Protein AF-A0A4Q4X046-F1 (afdb_monomer)

Structure (mmCIF, N/CA/C/O backbone):
data_AF-A0A4Q4X046-F1
#
_entry.id   AF-A0A4Q4X046-F1
#
loop_
_atom_site.group_PDB
_atom_site.id
_atom_site.type_symbol
_atom_site.label_atom_id
_atom_site.label_alt_id
_atom_site.label_comp_id
_atom_site.label_asym_id
_atom_site.label_entity_id
_atom_site.label_seq_id
_atom_site.pdbx_PDB_ins_code
_atom_site.Cartn_x
_atom_site.Cartn_y
_atom_site.Cartn_z
_atom_site.occupancy
_atom_site.B_iso_or_equiv
_atom_site.auth_seq_id
_atom_site.auth_comp_id
_atom_site.auth_asym_id
_atom_site.auth_atom_id
_atom_site.pdbx_PDB_model_num
ATOM 1 N N . MET A 1 1 ? 12.185 7.173 -23.640 1.00 89.12 1 MET A N 1
ATOM 2 C CA . MET A 1 1 ? 12.096 6.196 -24.750 1.00 89.12 1 MET A CA 1
ATOM 3 C C . MET A 1 1 ? 12.059 6.905 -26.092 1.00 89.12 1 MET A C 1
ATOM 5 O O . MET A 1 1 ? 13.028 6.774 -26.822 1.00 89.12 1 MET A O 1
ATOM 9 N N . GLU A 1 2 ? 11.027 7.710 -26.371 1.00 89.88 2 GLU A N 1
ATOM 10 C CA . GLU A 1 2 ? 10.871 8.437 -27.649 1.00 89.88 2 GLU A CA 1
ATOM 11 C C . GLU A 1 2 ? 12.074 9.320 -28.000 1.00 89.88 2 GLU A C 1
ATOM 13 O O . GLU A 1 2 ? 12.573 9.240 -29.113 1.00 89.88 2 GLU A O 1
ATOM 18 N N . LYS A 1 3 ? 12.624 10.058 -27.023 1.00 91.88 3 LYS A N 1
ATOM 19 C CA . LYS A 1 3 ? 13.856 10.859 -27.180 1.00 91.88 3 LYS A CA 1
ATOM 20 C C . LYS A 1 3 ? 15.060 10.072 -27.736 1.00 91.88 3 LYS A C 1
ATOM 22 O O . LYS A 1 3 ? 15.973 10.676 -28.281 1.00 91.88 3 LYS A O 1
ATOM 27 N N . TYR A 1 4 ? 15.074 8.751 -27.565 1.00 92.06 4 TYR A N 1
ATOM 28 C CA . TYR A 1 4 ? 16.177 7.867 -27.948 1.00 92.06 4 TYR A CA 1
ATOM 29 C C . TYR A 1 4 ? 15.769 6.843 -29.013 1.00 92.06 4 TYR A C 1
ATOM 31 O O . TYR A 1 4 ? 16.393 5.788 -29.099 1.00 92.06 4 TYR A O 1
ATOM 39 N N . ASP A 1 5 ? 14.692 7.106 -29.763 1.00 90.94 5 ASP A N 1
ATOM 40 C CA . ASP A 1 5 ? 14.183 6.230 -30.828 1.00 90.94 5 ASP A CA 1
ATOM 41 C C . ASP A 1 5 ? 13.906 4.789 -30.360 1.00 90.94 5 ASP A C 1
ATOM 43 O O . ASP A 1 5 ? 14.084 3.807 -31.085 1.00 90.94 5 ASP A O 1
ATOM 47 N N . ARG A 1 6 ? 13.463 4.643 -29.105 1.00 90.44 6 ARG A N 1
ATOM 48 C CA . ARG A 1 6 ? 13.069 3.354 -28.522 1.00 90.44 6 ARG A CA 1
ATOM 49 C C . ARG A 1 6 ? 11.550 3.259 -28.394 1.00 90.44 6 ARG A C 1
ATOM 51 O O . ARG A 1 6 ? 10.909 4.268 -28.085 1.00 90.44 6 ARG A O 1
ATOM 58 N N . PRO A 1 7 ? 10.970 2.054 -28.550 1.00 90.56 7 PRO A N 1
ATOM 59 C CA . PRO A 1 7 ? 9.531 1.863 -28.423 1.00 90.56 7 PRO A CA 1
ATOM 60 C C . PRO A 1 7 ? 9.034 2.245 -27.026 1.00 90.56 7 PRO A C 1
ATOM 62 O O . PRO A 1 7 ? 9.768 2.169 -26.033 1.00 90.56 7 PRO A O 1
ATOM 65 N N . SER A 1 8 ? 7.761 2.631 -26.942 1.00 92.44 8 SER A N 1
ATOM 66 C CA . SER A 1 8 ? 7.086 2.851 -25.666 1.00 92.44 8 SER A CA 1
ATOM 67 C C . SER A 1 8 ? 7.160 1.594 -24.797 1.00 92.44 8 SER A C 1
ATOM 69 O O . SER A 1 8 ? 7.117 0.471 -25.296 1.00 92.44 8 SER A O 1
ATOM 71 N N . LEU A 1 9 ? 7.253 1.789 -23.483 1.00 92.38 9 LEU A N 1
ATOM 72 C CA . LEU A 1 9 ? 7.368 0.699 -22.518 1.00 92.38 9 LEU A CA 1
ATOM 73 C C . LEU A 1 9 ? 6.102 -0.193 -22.559 1.00 92.38 9 LEU A C 1
ATOM 75 O O . LEU A 1 9 ? 5.019 0.297 -22.203 1.00 92.38 9 LEU A O 1
ATOM 79 N N . PRO A 1 10 ? 6.199 -1.467 -22.993 1.00 95.00 10 PRO A N 1
ATOM 80 C CA . PRO A 1 10 ? 5.046 -2.356 -23.100 1.00 95.00 10 PRO A CA 1
ATOM 81 C C . PRO A 1 10 ? 4.588 -2.836 -21.717 1.00 95.00 10 PRO A C 1
ATOM 83 O O . PRO A 1 10 ? 5.349 -2.794 -20.745 1.00 95.00 10 PRO A O 1
ATOM 86 N N . TRP A 1 11 ? 3.343 -3.309 -21.623 1.00 94.94 11 TRP A N 1
ATOM 87 C CA . TRP A 1 11 ? 2.768 -3.783 -20.357 1.00 94.94 11 TRP A CA 1
ATOM 88 C C . TRP A 1 11 ? 3.494 -4.995 -19.776 1.00 94.94 11 TRP A C 1
ATOM 90 O O . TRP A 1 11 ? 3.762 -4.993 -18.579 1.00 94.94 11 TRP A O 1
ATOM 100 N N . SER A 1 12 ? 3.973 -5.907 -20.620 1.00 93.56 12 SER A N 1
ATOM 101 C CA . SER A 1 12 ? 4.833 -7.032 -20.226 1.00 93.56 12 SER A CA 1
ATOM 102 C C . SER A 1 12 ? 6.120 -6.634 -19.491 1.00 93.56 12 SER A C 1
ATOM 104 O O . SER A 1 12 ? 6.694 -7.442 -18.759 1.00 93.56 12 SER A O 1
ATOM 106 N N . ILE A 1 13 ? 6.584 -5.391 -19.666 1.00 94.44 13 ILE A N 1
ATOM 107 C CA . ILE A 1 13 ? 7.706 -4.834 -18.905 1.00 94.44 13 ILE A CA 1
ATOM 108 C C . ILE A 1 13 ? 7.199 -3.990 -17.739 1.00 94.44 13 ILE A C 1
ATOM 110 O O . ILE A 1 13 ? 7.680 -4.190 -16.631 1.00 94.44 13 ILE A O 1
ATOM 114 N N . LYS A 1 14 ? 6.200 -3.113 -17.931 1.00 94.81 14 LYS A N 1
ATOM 115 C CA . LYS A 1 14 ? 5.604 -2.315 -16.835 1.00 94.81 14 LYS A CA 1
ATOM 116 C C . LYS A 1 14 ? 5.179 -3.186 -15.654 1.00 94.81 14 LYS A C 1
ATOM 118 O O . LYS A 1 14 ? 5.515 -2.856 -14.521 1.00 94.81 14 LYS A O 1
ATOM 123 N N . ALA A 1 15 ? 4.523 -4.309 -15.939 1.00 93.75 15 ALA A N 1
ATOM 124 C CA . ALA A 1 15 ? 4.086 -5.295 -14.958 1.00 93.75 15 ALA A CA 1
ATOM 125 C C . ALA A 1 15 ? 5.236 -5.789 -14.071 1.00 93.75 15 ALA A C 1
ATOM 127 O O . ALA A 1 15 ? 5.078 -5.920 -12.863 1.00 93.75 15 ALA A O 1
ATOM 128 N N . LYS A 1 16 ? 6.424 -5.978 -14.656 1.00 91.25 16 LYS A N 1
ATOM 129 C CA . LYS A 1 16 ? 7.624 -6.413 -13.934 1.00 91.25 16 LYS A CA 1
ATOM 130 C C . LYS A 1 16 ? 8.275 -5.301 -13.119 1.00 91.25 16 LYS A C 1
ATOM 132 O O . LYS A 1 16 ? 9.071 -5.614 -12.246 1.00 91.25 16 LYS A O 1
ATOM 137 N N . LEU A 1 17 ? 7.999 -4.030 -13.407 1.00 93.00 17 LEU A N 1
ATOM 138 C CA . LEU A 1 17 ? 8.585 -2.894 -12.685 1.00 93.00 17 LEU A CA 1
ATOM 139 C C . LEU A 1 17 ? 7.735 -2.466 -11.482 1.00 93.00 17 LEU A C 1
ATOM 141 O O . LEU A 1 17 ? 8.277 -1.992 -10.485 1.00 93.00 17 LEU A O 1
ATOM 145 N N . GLN A 1 18 ? 6.409 -2.594 -11.582 1.00 91.75 18 GLN A N 1
ATOM 146 C CA . GLN A 1 18 ? 5.473 -2.148 -10.549 1.00 91.75 18 GLN A CA 1
ATOM 147 C C . GLN A 1 18 ? 5.659 -2.920 -9.236 1.00 91.75 18 GLN A C 1
ATOM 149 O O . GLN A 1 18 ? 5.867 -4.130 -9.231 1.00 91.75 18 GLN A O 1
ATOM 154 N N . GLY A 1 19 ? 5.578 -2.207 -8.110 1.00 85.19 19 GLY A N 1
ATOM 155 C CA . GLY A 1 19 ? 5.660 -2.794 -6.769 1.00 85.19 19 GLY A CA 1
ATOM 156 C C . GLY A 1 19 ? 7.064 -3.125 -6.265 1.00 85.19 19 GLY A C 1
ATOM 157 O O . GLY A 1 19 ? 7.207 -3.428 -5.085 1.00 85.19 19 GLY A O 1
ATOM 158 N N . ARG A 1 20 ? 8.101 -3.054 -7.108 1.00 89.62 20 ARG A N 1
ATOM 159 C CA . ARG A 1 20 ? 9.478 -3.392 -6.716 1.00 89.62 20 ARG A CA 1
ATOM 160 C C . ARG A 1 20 ? 10.240 -2.216 -6.100 1.00 89.62 20 ARG A C 1
ATOM 162 O O . ARG A 1 20 ? 9.935 -1.055 -6.391 1.00 89.62 20 ARG A O 1
ATOM 169 N N . PRO A 1 21 ? 11.288 -2.492 -5.305 1.00 87.06 21 PRO A N 1
ATOM 170 C CA . PRO A 1 21 ? 12.273 -1.488 -4.919 1.00 87.06 21 PRO A CA 1
ATOM 171 C C . PRO A 1 21 ? 12.917 -0.809 -6.136 1.00 87.06 21 PRO A C 1
ATOM 173 O O . PRO A 1 21 ? 13.197 -1.451 -7.151 1.00 87.06 21 PRO A O 1
ATOM 176 N N . GLY A 1 22 ? 13.210 0.490 -6.010 1.00 86.00 22 GLY A N 1
ATOM 177 C CA . GLY A 1 22 ? 13.763 1.316 -7.092 1.00 86.00 22 GLY A CA 1
ATOM 178 C C . GLY A 1 22 ? 14.999 0.726 -7.791 1.00 86.00 22 GLY A C 1
ATOM 179 O O . GLY A 1 22 ? 14.987 0.639 -9.018 1.00 86.00 22 GLY A O 1
ATOM 180 N N . PRO A 1 23 ? 16.035 0.262 -7.062 1.00 86.31 23 PRO A N 1
ATOM 181 C CA . PRO A 1 23 ? 17.223 -0.330 -7.682 1.00 86.31 23 PRO A CA 1
ATOM 182 C C . PRO A 1 23 ? 16.923 -1.567 -8.541 1.00 86.31 23 PRO A C 1
ATOM 184 O O . PRO A 1 23 ? 17.483 -1.728 -9.624 1.00 86.31 23 PRO A O 1
ATOM 187 N N . GLU A 1 24 ? 16.009 -2.428 -8.090 1.00 87.62 24 GLU A N 1
ATOM 188 C CA . GLU A 1 24 ? 15.629 -3.636 -8.826 1.00 87.62 24 GLU A CA 1
ATOM 189 C C . GLU A 1 24 ? 14.821 -3.293 -10.084 1.00 87.62 24 GLU A C 1
ATOM 191 O O . GLU A 1 24 ? 15.121 -3.795 -11.171 1.00 87.62 24 GLU A O 1
ATOM 196 N N . ALA A 1 25 ? 13.844 -2.388 -9.961 1.00 89.69 25 ALA A N 1
ATOM 197 C CA . ALA A 1 25 ? 13.064 -1.897 -11.093 1.00 89.69 25 ALA A CA 1
ATOM 198 C C . ALA A 1 25 ? 13.958 -1.206 -12.137 1.00 89.69 25 ALA A C 1
ATOM 200 O O . ALA A 1 25 ? 13.839 -1.479 -13.332 1.00 89.69 25 ALA A O 1
ATOM 201 N N . ASN A 1 26 ? 14.901 -0.368 -11.702 1.00 90.12 26 ASN A N 1
ATOM 202 C CA . ASN A 1 26 ? 15.841 0.300 -12.600 1.00 90.12 26 ASN A CA 1
ATOM 203 C C . ASN A 1 26 ? 16.707 -0.714 -13.351 1.00 90.12 26 ASN A C 1
ATOM 205 O O . ASN A 1 26 ? 16.832 -0.607 -14.569 1.00 90.12 26 ASN A O 1
ATOM 209 N N . ARG A 1 27 ? 17.231 -1.746 -12.675 1.00 90.19 27 ARG A N 1
ATOM 210 C CA . ARG A 1 27 ? 18.011 -2.806 -13.334 1.00 90.19 27 ARG A CA 1
ATOM 211 C C . ARG A 1 27 ? 17.214 -3.492 -14.446 1.00 90.19 27 ARG A C 1
ATOM 213 O O . ARG A 1 27 ? 17.693 -3.582 -15.574 1.00 90.19 27 ARG A O 1
ATOM 220 N N . LEU A 1 28 ? 15.981 -3.916 -14.154 1.00 91.06 28 LEU A N 1
ATOM 221 C CA . LEU A 1 28 ? 15.088 -4.544 -15.137 1.00 91.06 28 LEU A CA 1
ATOM 222 C C . LEU A 1 28 ? 14.772 -3.608 -16.309 1.00 91.06 28 LEU A C 1
ATOM 224 O O . LEU A 1 28 ? 14.761 -4.033 -17.467 1.00 91.06 28 LEU A O 1
ATOM 228 N N . PHE A 1 29 ? 14.535 -2.328 -16.014 1.00 93.94 29 PHE A N 1
ATOM 229 C CA . PHE A 1 29 ? 14.310 -1.319 -17.036 1.00 93.94 29 PHE A CA 1
ATOM 230 C C . PHE A 1 29 ? 15.538 -1.154 -17.931 1.00 93.94 29 PHE A C 1
ATOM 232 O O . PHE A 1 29 ? 15.390 -1.236 -19.144 1.00 93.94 29 PHE A O 1
ATOM 239 N N . HIS A 1 30 ? 16.739 -0.972 -17.379 1.00 92.25 30 HIS A N 1
ATOM 240 C CA . HIS A 1 30 ? 17.968 -0.813 -18.161 1.00 92.25 30 HIS A CA 1
ATOM 241 C C . HIS A 1 30 ? 18.275 -2.048 -19.008 1.00 92.25 30 HIS A C 1
ATOM 243 O O . HIS A 1 30 ? 18.656 -1.915 -20.177 1.00 92.25 30 HIS A O 1
ATOM 249 N N . ASP A 1 31 ? 18.047 -3.241 -18.454 1.00 92.69 31 ASP A N 1
ATOM 250 C CA . ASP A 1 31 ? 18.234 -4.505 -19.158 1.00 92.69 31 ASP A CA 1
ATOM 251 C C . ASP A 1 31 ? 17.358 -4.617 -20.406 1.00 92.69 31 ASP A C 1
ATOM 253 O O . ASP A 1 31 ? 17.831 -5.082 -21.442 1.00 92.69 31 ASP A O 1
ATOM 257 N N . TRP A 1 32 ? 16.118 -4.136 -20.348 1.00 94.44 32 TRP A N 1
ATOM 258 C CA . TRP A 1 32 ? 15.224 -4.108 -21.504 1.00 94.44 32 TRP A CA 1
ATOM 259 C C . TRP A 1 32 ? 15.465 -2.895 -22.418 1.00 94.44 32 TRP A C 1
ATOM 261 O O . TRP A 1 32 ? 15.538 -3.010 -23.645 1.00 94.44 32 TRP A O 1
ATOM 271 N N . ALA A 1 33 ? 15.582 -1.710 -21.823 1.00 93.69 33 ALA A N 1
ATOM 272 C CA . ALA A 1 33 ? 15.563 -0.440 -22.527 1.00 93.69 33 ALA A CA 1
ATOM 273 C C . ALA A 1 33 ? 16.825 -0.227 -23.356 1.00 93.69 33 ALA A C 1
ATOM 275 O O . ALA A 1 33 ? 16.700 0.370 -24.423 1.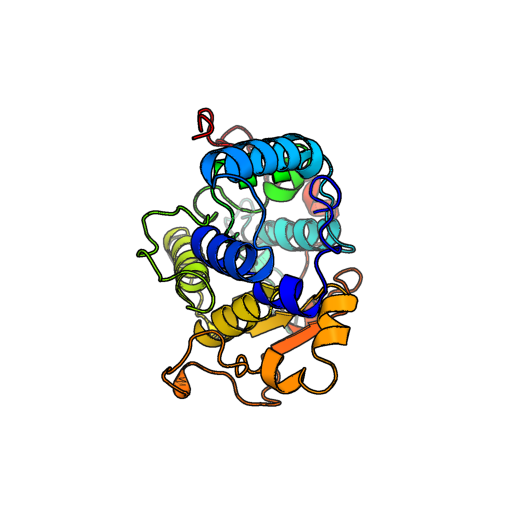00 93.69 33 ALA A O 1
ATOM 276 N N . LYS A 1 34 ? 17.992 -0.733 -22.914 1.00 92.88 34 LYS A N 1
ATOM 277 C CA . LYS A 1 34 ? 19.295 -0.614 -23.602 1.00 92.88 34 LYS A CA 1
ATOM 278 C C . LYS A 1 34 ? 19.495 0.777 -24.226 1.00 92.88 34 LYS A C 1
ATOM 280 O O . LYS A 1 34 ? 19.746 0.903 -25.424 1.00 92.88 34 LYS A O 1
ATOM 285 N N . LEU A 1 35 ? 19.275 1.820 -23.421 1.00 93.25 35 LEU A N 1
ATOM 286 C CA . LEU A 1 35 ? 19.370 3.204 -23.883 1.00 93.25 35 LEU A CA 1
ATOM 287 C C . LEU A 1 35 ? 20.825 3.544 -24.245 1.00 93.25 35 LEU A C 1
ATOM 289 O O . LEU A 1 35 ? 21.730 3.115 -23.531 1.00 93.25 35 LEU A O 1
ATOM 293 N N . PRO A 1 36 ? 21.067 4.330 -25.309 1.00 93.88 36 PRO A N 1
ATOM 294 C CA . PRO A 1 36 ? 22.410 4.705 -25.746 1.00 93.88 36 PRO A CA 1
ATOM 295 C C . PRO A 1 36 ? 22.958 5.896 -24.941 1.00 93.88 36 PRO A C 1
ATOM 297 O O . PRO A 1 36 ? 23.515 6.831 -25.510 1.00 93.88 36 PRO A O 1
ATOM 300 N N . ILE A 1 37 ? 22.755 5.891 -23.623 1.00 93.88 37 ILE A N 1
ATOM 301 C CA . ILE A 1 37 ? 23.228 6.935 -22.712 1.00 93.88 37 ILE A CA 1
ATOM 302 C C . ILE A 1 37 ? 23.843 6.315 -21.456 1.00 93.88 37 ILE A C 1
ATOM 304 O O . ILE A 1 37 ? 23.429 5.223 -21.054 1.00 93.88 37 ILE A O 1
ATOM 308 N N . PRO A 1 38 ? 24.798 7.011 -20.823 1.00 93.31 38 PRO A N 1
ATOM 309 C CA . PRO A 1 38 ? 25.277 6.672 -19.490 1.00 93.31 38 PRO A CA 1
ATOM 310 C C . PRO A 1 38 ? 24.158 6.626 -18.434 1.00 93.31 38 PRO A C 1
ATOM 312 O O . PRO A 1 38 ? 23.128 7.296 -18.557 1.00 93.31 38 PRO A O 1
ATOM 315 N N . GLU A 1 39 ? 24.364 5.833 -17.382 1.00 88.81 39 GLU A N 1
ATOM 316 C CA . GLU A 1 39 ? 23.393 5.648 -16.293 1.00 88.81 39 GLU A CA 1
ATOM 317 C C . GLU A 1 39 ? 23.148 6.936 -15.495 1.00 88.81 39 GLU A C 1
ATOM 319 O O . GLU A 1 39 ? 22.005 7.254 -15.179 1.00 88.81 39 GLU A O 1
ATOM 324 N N . ASP A 1 40 ? 24.191 7.720 -15.231 1.00 92.81 40 ASP A N 1
ATOM 325 C CA . ASP A 1 40 ? 24.099 9.018 -14.556 1.00 92.81 40 ASP A CA 1
ATOM 326 C C . ASP A 1 40 ? 23.261 10.022 -15.361 1.00 92.81 40 ASP A C 1
ATOM 328 O O . ASP A 1 40 ? 22.386 10.688 -14.800 1.00 92.81 40 ASP A O 1
ATOM 332 N N . GLN A 1 41 ? 23.446 10.069 -16.687 1.00 94.88 41 GLN A N 1
ATOM 333 C CA . GLN A 1 41 ? 22.600 10.873 -17.568 1.00 94.88 41 GLN A CA 1
ATOM 334 C C . GLN A 1 41 ? 21.141 10.399 -17.517 1.00 94.88 41 GLN A C 1
ATOM 336 O O . GLN A 1 41 ? 20.233 11.223 -17.396 1.00 94.88 41 GLN A O 1
ATOM 341 N N . TYR A 1 42 ? 20.897 9.086 -17.591 1.00 92.44 42 TYR A N 1
ATOM 342 C CA . TYR A 1 42 ? 19.542 8.544 -17.481 1.00 92.44 42 TYR A CA 1
ATOM 343 C C . TYR A 1 42 ? 18.883 8.935 -16.157 1.00 92.44 42 TYR A C 1
ATOM 345 O O . TYR A 1 42 ? 17.747 9.407 -16.166 1.00 92.44 42 TYR A O 1
ATOM 353 N N . MET A 1 43 ? 19.584 8.769 -15.034 1.00 91.00 43 MET A N 1
ATOM 354 C CA . MET A 1 43 ? 19.050 9.072 -13.709 1.00 91.00 43 MET A CA 1
ATOM 355 C C . MET A 1 43 ? 18.722 10.559 -13.559 1.00 91.00 43 MET A C 1
ATOM 357 O O . MET A 1 43 ? 17.660 10.891 -13.035 1.00 91.00 43 MET A O 1
ATOM 361 N N . ALA A 1 44 ? 19.564 11.455 -14.083 1.00 94.06 44 ALA A N 1
ATOM 362 C CA . ALA A 1 44 ? 19.284 12.890 -14.088 1.00 94.06 44 ALA A CA 1
ATOM 363 C C . ALA A 1 44 ? 18.011 13.231 -14.885 1.00 94.06 44 ALA A C 1
ATOM 365 O O . ALA A 1 44 ? 17.143 13.963 -14.402 1.00 94.06 44 ALA A O 1
ATOM 366 N N . GLU A 1 45 ? 17.861 12.665 -16.087 1.00 94.56 45 GLU A N 1
ATOM 367 C CA . GLU A 1 45 ? 16.670 12.876 -16.917 1.00 94.56 45 GLU A CA 1
ATOM 368 C C . GLU A 1 45 ? 15.412 12.258 -16.295 1.00 94.56 45 GLU A C 1
ATOM 370 O O . GLU A 1 45 ? 14.345 12.875 -16.291 1.00 94.56 45 GLU A O 1
ATOM 375 N N . TYR A 1 46 ? 15.533 11.060 -15.725 1.00 91.69 46 TYR A N 1
ATOM 376 C CA . TYR A 1 46 ? 14.444 10.362 -15.055 1.00 91.69 46 TYR A CA 1
ATOM 377 C C . TYR A 1 46 ? 13.954 11.131 -13.826 1.00 91.69 46 TYR A C 1
ATOM 379 O O . TYR A 1 46 ? 12.753 11.369 -13.696 1.00 91.69 46 TYR A O 1
ATOM 387 N N . ASN A 1 47 ? 14.870 11.602 -12.978 1.00 92.12 47 ASN A N 1
ATOM 388 C CA . ASN A 1 47 ? 14.541 12.420 -11.813 1.00 92.12 47 ASN A CA 1
ATOM 389 C C . ASN A 1 47 ? 13.874 13.739 -12.228 1.00 92.12 47 ASN A C 1
ATOM 391 O O . ASN A 1 47 ? 12.880 14.139 -11.623 1.00 92.12 47 ASN A O 1
ATOM 395 N N . SER A 1 48 ? 14.352 14.390 -13.295 1.00 94.94 48 SER A N 1
ATOM 396 C CA . SER A 1 48 ? 13.725 15.608 -13.827 1.00 94.94 48 SER A CA 1
ATOM 397 C C . SER A 1 48 ? 12.274 15.367 -14.264 1.00 94.94 48 SER A C 1
ATOM 399 O O . SER A 1 48 ? 11.377 16.127 -13.887 1.00 94.94 48 SER A O 1
ATOM 401 N N . LEU A 1 49 ? 12.012 14.264 -14.972 1.00 94.31 49 LEU A N 1
ATOM 402 C CA . LEU A 1 49 ? 10.655 13.872 -15.359 1.00 94.31 49 LEU A CA 1
ATOM 403 C C . LEU A 1 49 ? 9.779 13.548 -14.140 1.00 94.31 49 LEU A C 1
ATOM 405 O O . LEU A 1 49 ? 8.612 13.936 -14.105 1.00 94.31 49 LEU A O 1
ATOM 409 N N . GLN A 1 50 ? 10.318 12.874 -13.121 1.00 93.94 50 GLN A N 1
ATOM 410 C CA . GLN A 1 50 ? 9.585 12.611 -11.880 1.00 93.94 50 GLN A CA 1
ATOM 411 C C . GLN A 1 50 ? 9.171 13.913 -11.184 1.00 93.94 50 GLN A C 1
ATOM 413 O O . GLN A 1 50 ? 8.000 14.064 -10.842 1.00 93.94 50 GLN A O 1
ATOM 418 N N . GLN A 1 51 ? 10.082 14.881 -11.055 1.00 94.00 51 GLN A N 1
ATOM 419 C CA . GLN A 1 51 ? 9.786 16.193 -10.464 1.00 94.00 51 GLN A CA 1
ATOM 420 C C . GLN A 1 51 ? 8.714 16.962 -11.245 1.00 94.00 51 GLN A C 1
ATOM 422 O O . GLN A 1 51 ? 7.880 17.643 -10.652 1.00 94.00 51 GLN A O 1
ATOM 427 N N . GLN A 1 52 ? 8.693 16.825 -12.572 1.00 95.56 52 GLN A N 1
ATOM 428 C CA . GLN A 1 52 ? 7.680 17.451 -13.418 1.00 95.56 52 GLN A CA 1
ATOM 429 C C . GLN A 1 52 ? 6.304 16.777 -13.294 1.00 95.56 52 GLN A C 1
ATOM 431 O O . GLN A 1 52 ? 5.274 17.455 -13.292 1.00 95.56 52 GLN A O 1
ATOM 436 N N . HIS A 1 53 ? 6.261 15.444 -13.229 1.00 95.25 53 HIS A N 1
ATOM 437 C CA . HIS A 1 53 ? 5.014 14.691 -13.374 1.00 95.25 53 HIS A CA 1
ATOM 438 C C . HIS A 1 53 ? 4.380 14.248 -12.052 1.00 95.25 53 HIS A C 1
ATOM 440 O O . HIS A 1 53 ? 3.153 14.264 -11.953 1.00 95.25 53 HIS A O 1
ATOM 446 N N . PHE A 1 54 ? 5.164 13.887 -11.032 1.00 95.06 54 PHE A N 1
ATOM 447 C CA . PHE A 1 54 ? 4.638 13.397 -9.751 1.00 95.06 54 PHE A CA 1
ATOM 448 C C . PHE A 1 54 ? 3.743 14.384 -8.992 1.00 95.06 54 PHE A C 1
ATOM 450 O O . PHE A 1 54 ? 2.764 13.907 -8.418 1.00 95.06 54 PHE A O 1
ATOM 457 N N . PRO A 1 55 ? 3.950 15.717 -9.034 1.00 94.38 55 PRO A N 1
ATOM 458 C CA . PRO A 1 55 ? 3.016 16.652 -8.402 1.00 94.38 55 PRO A CA 1
ATOM 459 C C . PRO A 1 55 ? 1.585 16.572 -8.958 1.00 94.38 55 PRO A C 1
ATOM 461 O O . PRO A 1 55 ? 0.639 16.984 -8.293 1.00 94.38 55 PRO A O 1
ATOM 464 N N . ASN A 1 56 ? 1.409 16.033 -10.170 1.00 94.75 56 ASN A N 1
ATOM 465 C CA . ASN A 1 56 ? 0.105 15.873 -10.817 1.00 94.75 56 ASN A CA 1
ATOM 466 C C . ASN A 1 56 ? -0.550 14.511 -10.532 1.00 94.75 56 ASN A C 1
ATOM 468 O O . ASN A 1 56 ? -1.586 14.204 -11.128 1.00 94.75 56 ASN A O 1
ATOM 472 N N . ALA A 1 57 ? 0.049 13.678 -9.671 1.00 94.69 57 ALA A N 1
ATOM 473 C CA . ALA A 1 57 ? -0.560 12.431 -9.225 1.00 94.69 57 ALA A CA 1
ATOM 474 C C . ALA A 1 57 ? -1.935 12.708 -8.603 1.00 94.69 57 ALA A C 1
ATOM 476 O O . ALA A 1 57 ? -2.142 13.747 -7.977 1.00 94.69 57 ALA A O 1
ATOM 477 N N . LYS A 1 58 ? -2.878 11.784 -8.787 1.00 95.12 58 LYS A N 1
ATOM 478 C CA . LYS A 1 58 ? -4.238 11.884 -8.250 1.00 95.12 58 LYS A CA 1
ATOM 479 C C . LYS A 1 58 ? -4.581 10.622 -7.464 1.00 95.12 58 LYS A C 1
ATOM 481 O O . LYS A 1 58 ? -4.094 9.551 -7.840 1.00 95.12 58 LYS A O 1
ATOM 486 N N . PRO A 1 59 ? -5.430 10.725 -6.430 1.00 95.69 59 PRO A N 1
ATOM 487 C CA . PRO A 1 59 ? -6.037 9.563 -5.805 1.00 95.69 59 PRO A CA 1
ATOM 488 C C . PRO A 1 59 ? -6.777 8.724 -6.849 1.00 95.69 59 PRO A C 1
ATOM 490 O O . PRO A 1 59 ? -7.353 9.255 -7.804 1.00 95.69 59 PRO A O 1
ATOM 493 N N . LEU A 1 60 ? -6.753 7.405 -6.673 1.00 96.25 60 LEU A N 1
ATOM 494 C CA . LEU A 1 60 ? -7.579 6.507 -7.475 1.00 96.25 60 LEU A CA 1
ATOM 495 C C . LEU A 1 60 ? -9.058 6.643 -7.068 1.00 96.25 60 LEU A C 1
ATOM 497 O O . LEU A 1 60 ? -9.343 7.068 -5.942 1.00 96.25 60 LEU A O 1
ATOM 501 N N . PRO A 1 61 ? -10.008 6.272 -7.948 1.00 98.12 61 PRO A N 1
ATOM 502 C CA . PRO A 1 61 ? -11.429 6.333 -7.627 1.00 98.12 61 PRO A CA 1
ATOM 503 C C . PRO A 1 61 ? -11.755 5.609 -6.314 1.00 98.12 61 PRO A C 1
ATOM 505 O O . PRO A 1 61 ? -11.387 4.450 -6.116 1.00 98.12 61 PRO A O 1
ATOM 508 N N . GLY A 1 62 ? -12.421 6.325 -5.405 1.00 97.94 62 GLY A N 1
ATOM 509 C CA . GLY A 1 62 ? -12.818 5.831 -4.087 1.00 97.94 62 GLY A CA 1
ATOM 510 C C . GLY A 1 62 ? -11.789 6.001 -2.965 1.00 97.94 62 GLY A C 1
ATOM 511 O O . GLY A 1 62 ? -12.180 5.897 -1.810 1.00 97.94 62 GLY A O 1
ATOM 512 N N . VAL A 1 63 ? -10.519 6.325 -3.248 1.00 97.69 63 VAL A N 1
ATOM 513 C CA . VAL A 1 63 ? -9.475 6.437 -2.203 1.00 97.69 63 VAL A CA 1
ATOM 514 C C . VAL A 1 63 ? -9.767 7.551 -1.199 1.00 97.69 63 VAL A C 1
ATOM 516 O O . VAL A 1 63 ? -9.618 7.332 -0.003 1.00 97.69 63 VAL A O 1
ATOM 519 N N . GLU A 1 64 ? -10.209 8.726 -1.658 1.00 96.94 64 GLU A N 1
ATOM 520 C CA . GLU A 1 64 ? -10.534 9.850 -0.763 1.00 96.94 64 GLU A CA 1
ATOM 521 C C . GLU A 1 64 ? -11.637 9.479 0.228 1.00 96.94 64 GLU A C 1
ATOM 523 O O . GLU A 1 64 ? -11.484 9.667 1.433 1.00 96.94 64 GLU A O 1
ATOM 528 N N . ARG A 1 65 ? -12.712 8.862 -0.277 1.00 96.81 65 ARG A N 1
ATOM 529 C CA . ARG A 1 65 ? -13.797 8.357 0.563 1.00 96.81 65 ARG A CA 1
ATOM 530 C C . ARG A 1 65 ? -13.310 7.250 1.491 1.00 96.81 65 ARG A C 1
ATOM 532 O O . ARG A 1 65 ? -13.615 7.292 2.672 1.00 96.81 65 ARG A O 1
ATOM 539 N N . LEU A 1 66 ? -12.538 6.288 0.981 1.00 97.94 66 LEU A N 1
ATOM 540 C CA . LEU A 1 66 ? -12.017 5.188 1.786 1.00 97.94 66 LEU A CA 1
ATOM 541 C C . LEU A 1 66 ? -11.209 5.702 2.976 1.00 97.94 66 LEU A C 1
ATOM 543 O O . LEU A 1 66 ? -11.486 5.317 4.106 1.00 97.94 66 LEU A O 1
ATOM 547 N N . LEU A 1 67 ? -10.244 6.586 2.731 1.00 96.62 67 LEU A N 1
ATOM 548 C CA . LEU A 1 67 ? -9.387 7.127 3.781 1.00 96.62 67 LEU A CA 1
ATOM 549 C C . LEU A 1 67 ? -10.155 8.028 4.755 1.00 96.62 67 LEU A C 1
ATOM 551 O O . LEU A 1 67 ? -9.918 7.926 5.955 1.00 96.62 67 LEU A O 1
ATOM 555 N N . GLY A 1 68 ? -11.110 8.834 4.280 1.00 94.75 68 GLY A N 1
ATOM 556 C CA . GLY A 1 68 ? -11.996 9.606 5.157 1.00 94.75 68 GLY A CA 1
ATOM 557 C C . GLY A 1 68 ? -12.861 8.708 6.050 1.00 94.75 68 GLY A C 1
ATOM 558 O O . GLY A 1 68 ? -12.900 8.877 7.267 1.00 94.75 68 GLY A O 1
ATOM 559 N N . ASP A 1 69 ? -13.498 7.690 5.471 1.00 96.56 69 ASP A N 1
ATOM 560 C CA . ASP A 1 69 ? -14.335 6.719 6.182 1.00 96.56 69 ASP A CA 1
ATOM 561 C C . ASP A 1 69 ? -13.527 5.961 7.248 1.00 96.56 69 ASP A C 1
ATOM 563 O O . ASP A 1 69 ? -13.949 5.880 8.404 1.00 96.56 69 ASP A O 1
ATOM 567 N N . LEU A 1 70 ? -12.336 5.463 6.898 1.00 96.00 70 LEU A N 1
ATOM 568 C CA . LEU A 1 70 ? -11.464 4.772 7.848 1.00 96.00 70 LEU A CA 1
ATOM 569 C C . LEU A 1 70 ? -10.899 5.725 8.912 1.00 96.00 70 LEU A C 1
ATOM 571 O O . LEU A 1 70 ? -10.865 5.366 10.087 1.00 96.00 70 LEU A O 1
ATOM 575 N N . GLY A 1 71 ? -10.521 6.950 8.544 1.00 93.50 71 GLY A N 1
ATOM 576 C CA . GLY A 1 71 ? -10.038 7.964 9.483 1.00 93.50 71 GLY A CA 1
ATOM 577 C C . GLY A 1 71 ? -11.074 8.325 10.544 1.00 93.50 71 GLY A C 1
ATOM 578 O O . GLY A 1 71 ? -10.740 8.467 11.723 1.00 93.50 71 GLY A O 1
ATOM 579 N N . ARG A 1 72 ? -12.359 8.369 10.167 1.00 94.06 72 ARG A N 1
ATOM 580 C CA . ARG A 1 72 ? -13.458 8.611 11.110 1.00 94.06 72 ARG A CA 1
ATOM 581 C C . ARG A 1 72 ? -13.561 7.547 12.197 1.00 94.06 72 ARG A C 1
ATOM 583 O O . ARG A 1 72 ? -14.005 7.881 13.290 1.00 94.06 72 ARG A O 1
ATOM 590 N N . THR A 1 73 ? -13.102 6.314 11.970 1.00 94.81 73 THR A N 1
ATOM 591 C CA . THR A 1 73 ? -13.176 5.229 12.971 1.00 94.81 73 THR A CA 1
ATOM 592 C C . THR A 1 73 ? -12.426 5.536 14.273 1.00 94.81 73 THR A C 1
ATOM 594 O O . THR A 1 73 ? -12.752 4.941 15.298 1.00 94.81 73 THR A O 1
ATOM 597 N N . ARG A 1 74 ? -11.513 6.525 14.297 1.00 91.38 74 ARG A N 1
ATOM 598 C CA . ARG A 1 74 ? -10.918 7.049 15.546 1.00 91.38 74 ARG A CA 1
ATOM 599 C C . ARG A 1 74 ? -11.968 7.548 16.547 1.00 91.38 74 ARG A C 1
ATOM 601 O O . ARG A 1 74 ? -11.712 7.558 17.745 1.00 91.38 74 ARG A O 1
ATOM 608 N N . TRP A 1 75 ? -13.157 7.924 16.066 1.00 91.44 75 TRP A N 1
ATOM 609 C CA . TRP A 1 75 ? -14.296 8.312 16.899 1.00 91.44 75 TRP A CA 1
ATOM 610 C C . TRP A 1 75 ? -14.638 7.253 17.952 1.00 91.44 75 TRP A C 1
ATOM 612 O O . TRP A 1 75 ? -15.064 7.601 19.053 1.00 91.44 75 TRP A O 1
ATOM 622 N N . TRP A 1 76 ? -14.432 5.970 17.636 1.00 91.31 76 TRP A N 1
ATOM 623 C CA . TRP A 1 76 ? -14.736 4.862 18.538 1.00 91.31 76 TRP A CA 1
ATOM 624 C C . TRP A 1 76 ? -13.850 4.832 19.790 1.00 91.31 76 TRP A C 1
ATOM 626 O O . TRP A 1 76 ? -14.300 4.322 20.817 1.00 91.31 76 TRP A O 1
ATOM 636 N N . ASP A 1 77 ? -12.658 5.433 19.738 1.00 88.44 77 ASP A N 1
ATOM 637 C CA . ASP A 1 77 ? -11.735 5.533 20.877 1.00 88.44 77 ASP A CA 1
ATOM 638 C C . ASP A 1 77 ? -12.036 6.717 21.798 1.00 88.44 77 ASP A C 1
ATOM 640 O O . ASP A 1 77 ? -11.572 6.744 22.943 1.00 88.44 77 ASP A O 1
ATOM 644 N N . LEU A 1 78 ? -12.790 7.711 21.317 1.00 86.88 78 LEU A N 1
ATOM 645 C CA . LEU A 1 78 ? -13.062 8.914 22.092 1.00 86.88 78 LEU A CA 1
ATOM 646 C C . LEU A 1 78 ? -13.931 8.586 23.300 1.00 86.88 78 LEU A C 1
ATOM 648 O O . LEU A 1 78 ? -14.916 7.849 23.214 1.00 86.88 78 LEU A O 1
ATOM 652 N N . LYS A 1 79 ? -13.532 9.153 24.438 1.00 85.88 79 LYS A N 1
ATOM 653 C CA . LYS A 1 79 ? -14.178 8.949 25.730 1.00 85.88 79 LYS A CA 1
ATOM 654 C C . LYS A 1 79 ? -15.111 10.109 26.032 1.00 85.88 79 LYS A C 1
ATOM 656 O O . LYS A 1 79 ? -14.745 11.270 25.854 1.00 85.88 79 LYS A O 1
ATOM 661 N N . ASN A 1 80 ? -16.296 9.790 26.534 1.00 82.19 80 ASN A N 1
ATOM 662 C CA . ASN A 1 80 ? -17.190 10.788 27.103 1.00 82.19 80 ASN A CA 1
ATOM 663 C C . ASN A 1 80 ? -16.666 11.294 28.467 1.00 82.19 80 ASN A C 1
ATOM 665 O O . ASN A 1 80 ? -15.620 10.859 28.956 1.00 82.19 80 ASN A O 1
ATOM 669 N N . ALA A 1 81 ? -17.402 12.215 29.098 1.00 82.25 81 ALA A N 1
ATOM 670 C CA . ALA A 1 81 ? -17.031 12.801 30.391 1.00 82.25 81 ALA A CA 1
ATOM 671 C C . ALA A 1 81 ? -16.856 11.765 31.521 1.00 82.25 81 ALA A C 1
ATOM 673 O O . ALA A 1 81 ? -16.086 12.001 32.450 1.00 82.25 81 ALA A O 1
ATOM 674 N N . ASP A 1 82 ? -17.522 10.614 31.412 1.00 84.31 82 ASP A N 1
ATOM 675 C CA . ASP A 1 82 ? -17.452 9.511 32.373 1.00 84.31 82 ASP A CA 1
ATOM 676 C C . ASP A 1 82 ? -16.315 8.518 32.058 1.00 84.31 82 ASP A C 1
ATOM 678 O O . ASP A 1 82 ? -16.144 7.514 32.748 1.00 84.31 82 ASP A O 1
ATOM 682 N N . GLY A 1 83 ? -15.517 8.788 31.018 1.00 83.00 83 GLY A N 1
ATOM 683 C CA . GLY A 1 83 ? -14.390 7.955 30.600 1.00 83.00 83 GLY A CA 1
ATOM 684 C C . GLY A 1 83 ? -14.766 6.753 29.727 1.00 83.00 83 GLY A C 1
ATOM 685 O O . GLY A 1 83 ? -13.881 5.962 29.399 1.00 83.00 83 GLY A O 1
ATOM 686 N N . VAL A 1 84 ? -16.036 6.618 29.335 1.00 82.81 84 VAL A N 1
ATOM 687 C CA . VAL A 1 84 ? -16.541 5.509 28.509 1.00 82.81 84 VAL A CA 1
ATOM 688 C C . VAL A 1 84 ? -16.296 5.811 27.035 1.00 82.81 84 VAL A C 1
ATOM 690 O O . VAL A 1 84 ? -16.642 6.894 26.558 1.00 82.81 84 VAL A O 1
ATOM 693 N N . ARG A 1 85 ? -15.707 4.855 26.307 1.00 85.75 85 ARG A N 1
ATOM 694 C CA . ARG A 1 85 ? -15.457 4.981 24.865 1.00 85.75 85 ARG A CA 1
ATOM 695 C C . ARG A 1 85 ? -16.760 4.915 24.067 1.00 85.75 85 ARG A C 1
ATOM 697 O O . ARG A 1 85 ? -17.633 4.104 24.370 1.00 85.75 85 ARG A O 1
ATOM 704 N N . ASN A 1 86 ? -16.861 5.684 22.985 1.00 84.81 86 ASN A N 1
ATOM 705 C CA . ASN A 1 86 ? -18.016 5.636 22.078 1.00 84.81 86 ASN A CA 1
ATOM 706 C C . ASN A 1 86 ? -18.265 4.233 21.495 1.00 84.81 86 ASN A C 1
ATOM 708 O O . ASN A 1 86 ? -19.407 3.867 21.233 1.00 84.81 86 ASN A O 1
ATOM 712 N N . GLY A 1 87 ? -17.214 3.428 21.293 1.00 78.75 87 GLY A N 1
ATOM 713 C CA . GLY A 1 87 ? -17.359 2.042 20.835 1.00 78.75 87 GLY A CA 1
ATOM 714 C C . GLY A 1 87 ? -17.986 1.099 21.874 1.00 78.75 87 GLY A C 1
ATOM 715 O O . GLY A 1 87 ? -18.596 0.100 21.502 1.00 78.75 87 GLY A O 1
ATOM 716 N N . GLU A 1 88 ? -17.880 1.412 23.171 1.00 79.94 88 GLU A N 1
ATOM 717 C CA . GLU A 1 88 ? -18.437 0.588 24.257 1.00 79.94 88 GLU A CA 1
ATOM 718 C C . GLU A 1 88 ? -19.946 0.781 24.435 1.00 79.94 88 GLU A C 1
ATOM 720 O O . GLU A 1 88 ? -20.623 -0.108 24.951 1.00 79.94 88 GLU A O 1
ATOM 725 N N . THR A 1 89 ? -20.478 1.922 23.996 1.00 74.12 89 THR A N 1
ATOM 726 C CA . THR A 1 89 ? -21.908 2.250 24.079 1.00 74.12 89 THR A CA 1
ATOM 727 C C . THR A 1 89 ? -22.694 1.829 22.838 1.00 74.12 89 THR A C 1
ATOM 729 O O . THR A 1 89 ? -23.921 1.898 22.843 1.00 74.12 89 THR A O 1
ATOM 732 N N . ALA A 1 90 ? -22.015 1.395 21.775 1.00 73.06 90 ALA A N 1
ATOM 733 C CA . ALA A 1 90 ? -22.656 1.037 20.522 1.00 73.06 90 ALA A CA 1
ATOM 734 C C . ALA A 1 90 ? -23.357 -0.331 20.592 1.00 73.06 90 ALA A C 1
ATOM 736 O O . ALA A 1 90 ? -22.760 -1.353 20.941 1.00 73.06 90 ALA A O 1
ATOM 737 N N . GLU A 1 91 ? -24.632 -0.352 20.206 1.00 67.62 91 GLU A N 1
ATOM 738 C CA . GLU A 1 91 ? -25.453 -1.560 20.119 1.00 67.62 91 GLU A CA 1
ATOM 739 C C . GLU A 1 91 ? -25.349 -2.195 18.720 1.00 67.62 91 GLU A C 1
ATOM 741 O O . GLU A 1 91 ? -25.362 -1.497 17.707 1.00 67.62 91 GLU A O 1
ATOM 746 N N . GLY A 1 92 ? -25.264 -3.527 18.638 1.00 69.31 92 GLY A N 1
ATOM 747 C CA . GLY A 1 92 ? -25.218 -4.244 17.360 1.00 69.31 92 GLY A CA 1
ATOM 748 C C . GLY A 1 92 ? -24.559 -5.621 17.443 1.00 69.31 92 GLY A C 1
ATOM 749 O O . GLY A 1 92 ? -23.934 -5.971 18.444 1.00 69.31 92 GLY A O 1
ATOM 750 N N . ALA A 1 93 ? -24.701 -6.418 16.378 1.00 67.19 93 ALA A N 1
ATOM 751 C CA . ALA A 1 93 ? -24.082 -7.745 16.280 1.00 67.19 93 ALA A CA 1
ATOM 752 C C . ALA A 1 93 ? -22.551 -7.670 16.107 1.00 67.19 93 ALA A C 1
ATOM 754 O O . ALA A 1 93 ? -21.826 -8.524 16.614 1.00 67.19 93 ALA A O 1
ATOM 755 N N . THR A 1 94 ? -22.058 -6.634 15.422 1.00 75.62 94 THR A N 1
ATOM 756 C CA . THR A 1 94 ? -20.634 -6.313 15.267 1.00 75.62 94 THR A CA 1
ATOM 757 C C . THR A 1 94 ? -20.286 -5.125 16.149 1.00 75.62 94 THR A C 1
ATOM 759 O O . THR A 1 94 ? -20.808 -4.030 15.939 1.00 75.62 94 THR A O 1
ATOM 762 N N . LYS A 1 95 ? -19.397 -5.323 17.126 1.00 83.69 95 LYS A N 1
ATOM 763 C CA . LYS A 1 95 ? -18.929 -4.222 17.973 1.00 83.69 95 LYS A CA 1
ATOM 764 C C . LYS A 1 95 ? -18.033 -3.282 17.155 1.00 83.69 95 LYS A C 1
ATOM 766 O O . LYS A 1 95 ? -17.022 -3.751 16.618 1.00 83.69 95 LYS A O 1
ATOM 771 N N . PRO A 1 96 ? -18.377 -1.989 17.038 1.00 90.56 96 PRO A N 1
ATOM 772 C CA . PRO A 1 96 ? -17.520 -1.041 16.353 1.00 90.56 96 PRO A CA 1
ATOM 773 C C . PRO A 1 96 ? -16.214 -0.852 17.120 1.00 90.56 96 PRO A C 1
ATOM 775 O O . PRO A 1 96 ? -16.168 -0.924 18.348 1.00 90.56 96 PRO A O 1
ATOM 778 N N . HIS A 1 97 ? -15.151 -0.613 16.373 1.00 90.12 97 HIS A N 1
ATOM 779 C CA . HIS A 1 97 ? -13.809 -0.407 16.891 1.00 90.12 97 HIS A CA 1
ATOM 780 C C . HIS A 1 97 ? -13.044 0.490 15.924 1.00 90.12 97 HIS A C 1
ATOM 782 O O . HIS A 1 97 ? -13.408 0.610 14.747 1.00 90.12 97 HIS A O 1
ATOM 788 N N . ARG A 1 98 ? -11.987 1.133 16.419 1.00 93.00 98 ARG A N 1
ATOM 789 C CA . ARG A 1 98 ? -11.075 1.882 15.564 1.00 93.00 98 ARG A CA 1
ATOM 790 C C . ARG A 1 98 ? -10.394 0.946 14.574 1.00 93.00 98 ARG A C 1
ATOM 792 O O . ARG A 1 98 ? -9.907 -0.119 14.939 1.00 93.00 98 ARG A O 1
ATOM 799 N N . VAL A 1 99 ? -10.310 1.382 13.324 1.00 95.69 99 VAL A N 1
ATOM 800 C CA . VAL A 1 99 ? -9.452 0.759 12.321 1.00 95.69 99 VAL A CA 1
ATOM 801 C C . VAL A 1 99 ? -8.119 1.499 12.332 1.00 95.69 99 VAL A C 1
ATOM 803 O O . VAL A 1 99 ? -8.054 2.689 12.022 1.00 95.69 99 VAL A O 1
ATOM 806 N N . HIS A 1 100 ? -7.046 0.803 12.704 1.00 96.88 100 HIS A N 1
ATOM 807 C CA . HIS A 1 100 ? -5.696 1.352 12.607 1.00 96.88 100 HIS A CA 1
ATOM 808 C C . HIS A 1 100 ? -5.207 1.297 11.165 1.00 96.88 100 HIS A C 1
ATOM 810 O O . HIS A 1 100 ? -5.416 0.311 10.459 1.00 96.88 100 HIS A O 1
ATOM 816 N N . ILE A 1 101 ? -4.532 2.361 10.735 1.00 97.06 101 ILE A N 1
ATOM 817 C CA . ILE A 1 101 ? -4.078 2.513 9.357 1.00 97.06 101 ILE A CA 1
ATOM 818 C C . ILE A 1 101 ? -2.591 2.860 9.358 1.00 97.06 101 ILE A C 1
ATOM 820 O O . ILE A 1 101 ? -2.133 3.709 10.125 1.00 97.06 101 ILE A O 1
ATOM 824 N N . ALA A 1 102 ? -1.844 2.200 8.479 1.00 98.00 102 ALA A N 1
ATOM 825 C CA . ALA A 1 102 ? -0.441 2.468 8.205 1.00 98.00 102 ALA A CA 1
ATOM 826 C C . ALA A 1 102 ? -0.217 2.584 6.697 1.00 98.00 102 ALA A C 1
ATOM 828 O O . ALA A 1 102 ? -0.952 2.007 5.893 1.00 98.00 102 ALA A O 1
ATOM 829 N N . LEU A 1 103 ? 0.818 3.329 6.318 1.00 98.12 103 LEU A N 1
ATOM 830 C CA . LEU A 1 103 ? 1.263 3.440 4.935 1.00 98.12 103 LEU A CA 1
ATOM 831 C C . LEU A 1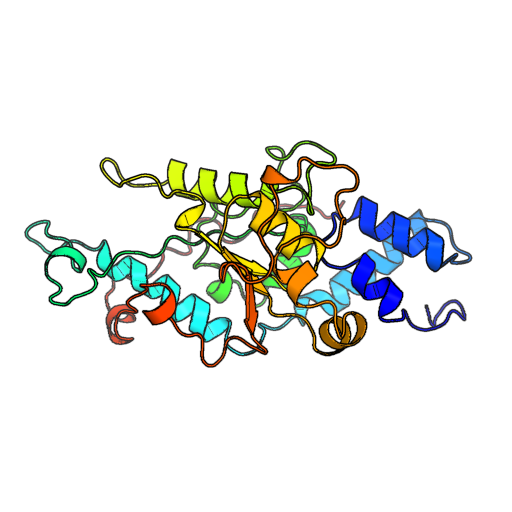 103 ? 2.488 2.547 4.737 1.00 98.12 103 LEU A C 1
ATOM 833 O O . LEU A 1 103 ? 3.472 2.690 5.454 1.00 98.12 103 LEU A O 1
ATOM 837 N N . ALA A 1 104 ? 2.459 1.695 3.715 1.00 97.94 104 ALA A N 1
ATOM 838 C CA . ALA A 1 104 ? 3.594 0.883 3.286 1.00 97.94 104 ALA A CA 1
ATOM 839 C C . ALA A 1 104 ? 3.892 1.166 1.807 1.00 97.94 104 ALA A C 1
ATOM 841 O O . ALA A 1 104 ? 3.107 0.811 0.929 1.00 97.94 104 ALA A O 1
ATOM 842 N N . THR A 1 105 ? 5.018 1.815 1.504 1.00 95.69 105 THR A N 1
ATOM 843 C CA . THR A 1 105 ? 5.381 2.183 0.125 1.00 95.69 105 THR A CA 1
ATOM 844 C C . THR A 1 105 ? 6.839 1.894 -0.193 1.00 95.69 105 THR A C 1
ATOM 846 O O . THR A 1 105 ? 7.732 2.187 0.588 1.00 95.69 105 THR A O 1
ATOM 849 N N . SER A 1 106 ? 7.105 1.385 -1.397 1.00 94.00 106 SER A N 1
ATOM 850 C CA . SER A 1 106 ? 8.470 1.227 -1.921 1.00 94.00 106 SER A CA 1
ATOM 851 C C . SER A 1 106 ? 9.087 2.553 -2.390 1.00 94.00 106 SER A C 1
ATOM 853 O O . SER A 1 106 ? 10.235 2.578 -2.826 1.00 94.00 106 SER A O 1
ATOM 855 N N . SER A 1 107 ? 8.338 3.663 -2.341 1.00 91.75 107 SER A N 1
ATOM 856 C CA . SER A 1 107 ? 8.881 4.993 -2.641 1.00 91.75 107 SER A CA 1
ATOM 857 C C . SER A 1 107 ? 9.773 5.464 -1.497 1.00 91.75 107 SER A C 1
ATOM 859 O O . SER A 1 107 ? 9.368 5.396 -0.342 1.00 91.75 107 SER A O 1
ATOM 861 N N . HIS A 1 108 ? 10.955 5.981 -1.823 1.00 92.75 108 HIS A N 1
ATOM 862 C CA . HIS A 1 108 ? 11.808 6.681 -0.859 1.00 92.75 108 HIS A CA 1
ATOM 863 C C . HIS A 1 108 ? 11.195 8.025 -0.442 1.00 92.75 108 HIS A C 1
ATOM 865 O O . HIS A 1 108 ? 10.341 8.563 -1.160 1.00 92.75 108 HIS A O 1
ATOM 871 N N . ALA A 1 109 ? 11.677 8.595 0.664 1.00 92.62 109 ALA A N 1
ATOM 872 C CA . ALA A 1 109 ? 11.164 9.833 1.253 1.00 92.62 109 ALA A CA 1
ATOM 873 C C . ALA A 1 109 ? 11.035 10.998 0.257 1.00 92.62 109 ALA A C 1
ATOM 875 O O . ALA A 1 109 ? 9.976 11.624 0.184 1.00 92.62 109 ALA A O 1
ATOM 876 N N . GLY A 1 110 ? 12.060 11.241 -0.568 1.00 92.19 110 GLY A N 1
ATOM 877 C CA . GLY A 1 110 ? 12.034 12.318 -1.566 1.00 92.19 110 GLY A CA 1
ATOM 878 C C . GLY A 1 110 ? 10.894 12.158 -2.578 1.00 92.19 110 GLY A C 1
ATOM 879 O O . GLY A 1 110 ? 10.081 13.060 -2.766 1.00 92.19 110 GLY A O 1
ATOM 880 N N . ASN A 1 111 ? 10.764 10.971 -3.176 1.00 92.56 111 ASN A N 1
ATOM 881 C CA . ASN A 1 111 ? 9.700 10.696 -4.144 1.00 92.56 111 ASN A CA 1
ATOM 882 C C . ASN A 1 111 ? 8.311 10.636 -3.505 1.00 92.56 111 ASN A C 1
ATOM 884 O O . ASN A 1 111 ? 7.336 11.027 -4.146 1.00 92.56 111 ASN A O 1
ATOM 888 N N . PHE A 1 112 ? 8.204 10.162 -2.264 1.00 94.31 112 PHE A N 1
ATOM 889 C CA . PHE A 1 112 ? 6.959 10.230 -1.510 1.00 94.31 112 PHE A CA 1
ATOM 890 C C . PHE A 1 112 ? 6.508 11.687 -1.344 1.00 94.31 112 PHE A C 1
ATOM 892 O O . PHE A 1 112 ? 5.395 12.012 -1.747 1.00 94.31 112 PHE A O 1
ATOM 899 N N . ALA A 1 113 ? 7.391 12.574 -0.873 1.00 93.00 113 ALA A N 1
ATOM 900 C CA . ALA A 1 113 ? 7.073 13.983 -0.650 1.00 93.00 113 ALA A CA 1
ATOM 901 C C . ALA A 1 113 ? 6.584 14.698 -1.923 1.00 93.00 113 ALA A C 1
ATOM 903 O O . ALA A 1 113 ? 5.607 15.443 -1.880 1.00 93.00 113 ALA A O 1
ATOM 904 N N . VAL A 1 114 ? 7.209 14.445 -3.079 1.00 93.94 114 VAL A N 1
ATOM 905 C CA . VAL A 1 114 ? 6.773 15.060 -4.347 1.00 93.94 114 VAL A CA 1
ATOM 906 C C . VAL A 1 114 ? 5.402 14.541 -4.791 1.00 93.94 114 VAL A C 1
ATOM 908 O O . VAL A 1 114 ? 4.567 15.331 -5.232 1.00 93.94 114 VAL A O 1
ATOM 911 N N . LYS A 1 115 ? 5.145 13.232 -4.654 1.00 93.50 115 LYS A N 1
ATOM 912 C CA . LYS A 1 115 ? 3.859 12.611 -5.026 1.00 93.50 115 LYS A CA 1
ATOM 913 C C . LYS A 1 115 ? 2.701 13.092 -4.153 1.00 93.50 115 LYS A C 1
ATOM 915 O O . LYS A 1 115 ? 1.578 13.199 -4.640 1.00 93.50 115 LYS A O 1
ATOM 920 N N . THR A 1 116 ? 2.957 13.353 -2.872 1.00 92.50 116 THR A N 1
ATOM 921 C CA . THR A 1 116 ? 1.914 13.670 -1.886 1.00 92.50 116 THR A CA 1
ATOM 922 C C . THR A 1 116 ? 1.779 15.157 -1.583 1.00 92.50 116 THR A C 1
ATOM 924 O O . THR A 1 116 ? 0.857 15.537 -0.868 1.00 92.50 116 THR A O 1
ATOM 927 N N . LYS A 1 117 ? 2.622 16.017 -2.173 1.00 90.38 117 LYS A N 1
ATOM 928 C CA . LYS A 1 117 ? 2.645 17.471 -1.931 1.00 90.38 117 LYS A CA 1
ATOM 929 C C . LYS A 1 117 ? 1.273 18.151 -2.021 1.00 90.38 117 LYS A C 1
ATOM 931 O O . LYS A 1 117 ? 0.996 19.050 -1.238 1.00 90.38 117 LYS A O 1
ATOM 936 N N . ASN A 1 118 ? 0.431 17.741 -2.969 1.00 92.56 118 ASN A N 1
ATOM 937 C CA . ASN A 1 118 ? -0.898 18.329 -3.185 1.00 92.56 118 ASN A CA 1
ATOM 938 C C . ASN A 1 118 ? -2.026 17.596 -2.433 1.00 92.56 118 ASN A C 1
ATOM 940 O O . ASN A 1 118 ? -3.189 17.952 -2.581 1.00 92.56 118 ASN A O 1
ATOM 944 N N . TRP A 1 119 ? -1.686 16.575 -1.644 1.00 92.44 119 TRP A N 1
ATOM 945 C CA . TRP A 1 119 ? -2.623 15.654 -0.993 1.00 92.44 119 TRP A CA 1
ATOM 946 C C . TRP A 1 119 ? -2.295 15.461 0.491 1.00 92.44 119 TRP A C 1
ATOM 948 O O . TRP A 1 119 ? -2.628 14.436 1.073 1.00 92.44 119 TRP A O 1
ATOM 958 N N . THR A 1 120 ? -1.620 16.424 1.116 1.00 88.25 120 THR A N 1
ATOM 959 C CA . THR A 1 120 ? -1.146 16.324 2.505 1.00 88.25 120 THR A CA 1
ATOM 960 C C . THR A 1 120 ? -2.260 16.003 3.497 1.00 88.25 120 THR A C 1
ATOM 962 O O . THR A 1 120 ? -2.045 15.179 4.378 1.00 88.25 120 THR A O 1
ATOM 965 N N . GLU A 1 121 ? -3.444 16.592 3.306 1.00 87.88 121 GLU A N 1
ATOM 966 C CA . GLU A 1 121 ? -4.635 16.315 4.120 1.00 87.88 121 GLU A CA 1
ATOM 967 C C . GLU A 1 121 ? -5.111 14.869 3.946 1.00 87.88 121 GLU A C 1
ATOM 969 O O . GLU A 1 121 ? -5.332 14.156 4.913 1.00 87.88 121 GLU A O 1
ATOM 974 N N . LEU A 1 122 ? -5.173 14.378 2.706 1.00 90.44 122 LEU A N 1
ATOM 975 C CA . LEU A 1 122 ? -5.570 12.996 2.433 1.00 90.44 122 LEU A CA 1
ATOM 976 C C . LEU A 1 122 ? -4.626 11.979 3.099 1.00 90.44 122 LEU A C 1
ATOM 978 O O . LEU A 1 122 ? -5.057 10.910 3.524 1.00 90.44 122 LEU A O 1
ATOM 982 N N . PHE A 1 123 ? -3.333 12.301 3.179 1.00 90.69 123 PHE A N 1
ATOM 983 C CA . PHE A 1 123 ? -2.326 11.446 3.809 1.00 90.69 123 PHE A CA 1
ATOM 984 C C . PHE A 1 123 ? -2.199 11.652 5.329 1.00 90.69 123 PHE A C 1
ATOM 986 O O . PHE A 1 123 ? -1.444 10.906 5.958 1.00 90.69 123 PHE A O 1
ATOM 993 N N . SER A 1 124 ? -2.904 12.615 5.937 1.00 88.00 124 SER A N 1
ATOM 994 C CA . SER A 1 124 ? -2.807 12.884 7.380 1.00 88.00 124 SER A CA 1
ATOM 995 C C . SER A 1 124 ? -3.329 11.717 8.223 1.00 88.00 124 SER A C 1
ATOM 997 O O . SER A 1 124 ? -2.756 11.421 9.268 1.00 88.00 124 SER A O 1
ATOM 999 N N . VAL A 1 125 ? -4.295 10.964 7.681 1.00 91.06 125 VAL A N 1
ATOM 1000 C CA . VAL A 1 125 ? -4.859 9.752 8.295 1.00 91.06 125 VAL A CA 1
ATOM 1001 C C . VAL A 1 125 ? -3.800 8.695 8.644 1.00 91.06 125 VAL A C 1
ATOM 1003 O O . VAL A 1 125 ? -3.994 7.874 9.540 1.00 91.06 125 VAL A O 1
ATOM 1006 N N . PHE A 1 126 ? -2.662 8.704 7.941 1.00 93.56 126 PHE A N 1
ATOM 1007 C CA . PHE A 1 126 ? -1.506 7.890 8.290 1.00 93.56 126 PHE A CA 1
ATOM 1008 C C . PHE A 1 126 ? -0.629 8.669 9.271 1.00 93.56 126 PHE A C 1
ATOM 1010 O O . PHE A 1 126 ? 0.121 9.562 8.856 1.00 93.56 126 PHE A O 1
ATOM 1017 N N . GLU A 1 127 ? -0.679 8.301 10.551 1.00 90.06 127 GLU A N 1
ATOM 1018 C CA . GLU A 1 127 ? 0.213 8.845 11.583 1.00 90.06 127 GLU A CA 1
ATOM 1019 C C . GLU A 1 127 ? 1.684 8.725 11.137 1.00 90.06 127 GLU A C 1
ATOM 1021 O O . GLU A 1 127 ? 2.078 7.743 10.501 1.00 90.06 127 GLU A O 1
ATOM 1026 N N . THR A 1 128 ? 2.501 9.746 11.410 1.00 89.19 128 THR A N 1
ATOM 1027 C CA . THR A 1 128 ? 3.859 9.867 10.846 1.00 89.19 128 THR A CA 1
ATOM 1028 C C . THR A 1 128 ? 4.762 8.674 11.177 1.00 89.19 128 THR A C 1
ATOM 1030 O O . THR A 1 128 ? 5.524 8.227 10.321 1.00 89.19 128 THR A O 1
ATOM 1033 N N . ASP A 1 129 ? 4.656 8.118 12.381 1.00 90.62 129 ASP A N 1
ATOM 1034 C CA . ASP A 1 129 ? 5.380 6.925 12.840 1.00 90.62 129 ASP A CA 1
ATOM 1035 C C . ASP A 1 129 ? 4.858 5.607 12.233 1.00 90.62 129 ASP A C 1
ATOM 1037 O O . ASP A 1 129 ? 5.577 4.602 12.214 1.00 90.62 129 ASP A O 1
ATOM 1041 N N . ARG A 1 130 ? 3.652 5.626 11.651 1.00 95.12 130 ARG A N 1
ATOM 1042 C CA . ARG A 1 130 ? 3.027 4.519 10.909 1.00 95.12 130 ARG A CA 1
ATOM 1043 C C . ARG A 1 130 ? 3.244 4.598 9.395 1.00 95.12 130 ARG A C 1
ATOM 1045 O O . ARG A 1 130 ? 2.629 3.845 8.637 1.00 95.12 130 ARG A O 1
ATOM 1052 N N . ARG A 1 131 ? 4.136 5.475 8.927 1.00 95.94 131 ARG A N 1
ATOM 1053 C CA . ARG A 1 131 ? 4.560 5.546 7.520 1.00 95.94 131 ARG A CA 1
ATOM 1054 C C . ARG A 1 131 ? 5.870 4.787 7.331 1.00 95.94 131 ARG A C 1
ATOM 1056 O O . ARG A 1 131 ? 6.914 5.196 7.827 1.00 95.94 131 ARG A O 1
ATOM 1063 N N . VAL A 1 132 ? 5.816 3.694 6.579 1.00 97.75 132 VAL A N 1
ATOM 1064 C CA . VAL A 1 132 ? 6.970 2.876 6.201 1.00 97.75 132 VAL A CA 1
ATOM 1065 C C . VAL A 1 132 ? 7.297 3.133 4.731 1.00 97.75 132 VAL A C 1
ATOM 1067 O O . VAL A 1 132 ? 6.512 2.804 3.836 1.00 97.75 132 VAL A O 1
ATOM 1070 N N . LEU A 1 133 ? 8.449 3.758 4.490 1.00 96.06 133 LEU A N 1
ATOM 1071 C CA . LEU A 1 133 ? 8.921 4.148 3.159 1.00 96.06 133 LEU A CA 1
ATOM 1072 C C . LEU A 1 133 ? 10.002 3.182 2.647 1.00 96.06 133 LEU A C 1
ATOM 1074 O O . LEU A 1 133 ? 10.553 2.382 3.400 1.00 96.06 133 LEU A O 1
ATOM 1078 N N . GLY A 1 134 ? 10.325 3.248 1.355 1.00 91.94 134 GLY A N 1
ATOM 1079 C CA . GLY A 1 134 ? 11.222 2.279 0.713 1.00 91.94 134 GLY A CA 1
ATOM 1080 C C . GLY A 1 134 ? 12.682 2.370 1.169 1.00 91.94 134 GLY A C 1
ATOM 1081 O O . GLY A 1 134 ? 13.437 1.420 0.992 1.00 91.94 134 GLY A O 1
ATOM 1082 N N . ASP A 1 135 ? 13.071 3.503 1.753 1.00 92.94 135 ASP A N 1
ATOM 1083 C CA . ASP A 1 135 ? 14.391 3.789 2.321 1.00 92.94 135 ASP A CA 1
ATOM 1084 C C . ASP A 1 135 ? 14.438 3.665 3.856 1.00 92.94 135 ASP A C 1
ATOM 1086 O O . ASP A 1 135 ? 15.448 4.029 4.474 1.00 92.94 135 ASP A O 1
ATOM 1090 N N . ASP A 1 136 ? 13.379 3.122 4.469 1.00 95.38 136 ASP A N 1
ATOM 1091 C CA . ASP A 1 136 ? 13.308 2.866 5.906 1.00 95.38 136 ASP A CA 1
ATOM 1092 C C . ASP A 1 136 ? 14.413 1.896 6.350 1.00 95.38 136 ASP A C 1
ATOM 1094 O O . ASP A 1 136 ? 14.485 0.744 5.919 1.00 95.38 136 ASP A O 1
ATOM 1098 N N . LYS A 1 137 ? 15.285 2.359 7.254 1.00 95.50 137 LYS A N 1
ATOM 1099 C CA . LYS A 1 137 ? 16.464 1.609 7.720 1.00 95.50 137 LYS A CA 1
ATOM 1100 C C . LYS A 1 137 ? 16.121 0.360 8.531 1.00 95.50 137 LYS A C 1
ATOM 1102 O O . LYS A 1 137 ? 17.005 -0.464 8.759 1.00 95.50 137 LYS A O 1
ATOM 1107 N N . ARG A 1 138 ? 14.869 0.218 8.973 1.00 96.38 138 ARG A N 1
ATOM 1108 C CA . ARG A 1 138 ? 14.378 -0.976 9.673 1.00 96.38 138 ARG A CA 1
ATOM 1109 C C . ARG A 1 138 ? 14.154 -2.148 8.711 1.00 96.38 138 ARG A C 1
ATOM 1111 O O . ARG A 1 138 ? 14.127 -3.288 9.166 1.00 96.38 138 ARG A O 1
ATOM 1118 N N . ILE A 1 139 ? 14.040 -1.891 7.405 1.00 94.62 139 ILE A N 1
ATOM 1119 C CA . ILE A 1 139 ? 13.975 -2.922 6.364 1.00 94.62 139 ILE A CA 1
ATOM 1120 C C . ILE A 1 139 ? 15.395 -3.203 5.874 1.00 94.62 139 ILE A C 1
ATOM 1122 O O . ILE A 1 139 ? 16.108 -2.306 5.424 1.00 94.62 139 ILE A O 1
ATOM 1126 N N . GLN A 1 140 ? 15.828 -4.461 5.958 1.00 93.62 140 GLN A N 1
ATOM 1127 C CA . GLN A 1 140 ? 17.177 -4.819 5.518 1.00 93.62 140 GLN A CA 1
ATOM 1128 C C . GLN A 1 140 ? 17.309 -4.691 3.987 1.00 93.62 140 GLN A C 1
ATOM 1130 O O . GLN A 1 140 ? 16.345 -4.950 3.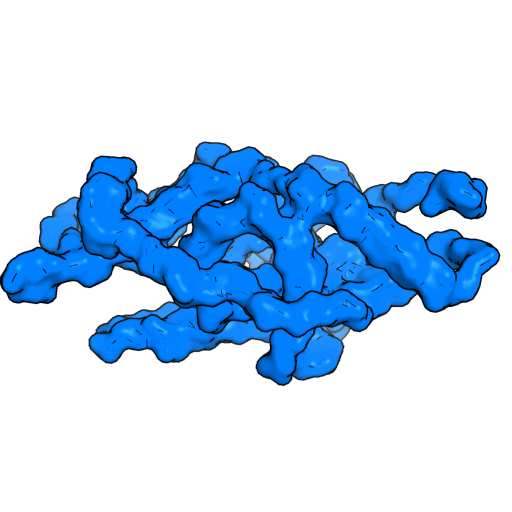258 1.00 93.62 140 GLN A O 1
ATOM 1135 N N . PRO A 1 141 ? 18.501 -4.350 3.463 1.00 91.38 141 PRO A N 1
ATOM 1136 C CA . PRO A 1 141 ? 18.740 -4.319 2.024 1.00 91.38 141 PRO A CA 1
ATOM 1137 C C . PRO A 1 141 ? 18.345 -5.635 1.342 1.00 91.38 141 PRO A C 1
ATOM 1139 O O . PRO A 1 141 ? 18.671 -6.717 1.825 1.00 91.38 141 PRO A O 1
ATOM 1142 N N . GLY A 1 142 ? 17.632 -5.539 0.218 1.00 90.00 142 GLY A N 1
ATOM 1143 C CA . GLY A 1 142 ? 17.125 -6.705 -0.515 1.00 90.00 142 GLY A CA 1
ATOM 1144 C C . GLY A 1 142 ? 15.856 -7.332 0.071 1.00 90.00 142 GLY A C 1
ATOM 1145 O O . GLY A 1 142 ? 15.357 -8.291 -0.504 1.00 90.00 142 GLY A O 1
ATOM 1146 N N . ARG A 1 143 ? 15.304 -6.787 1.165 1.00 93.62 143 ARG A N 1
ATOM 1147 C CA . ARG A 1 143 ? 14.061 -7.268 1.795 1.00 93.62 143 ARG A CA 1
ATOM 1148 C C . ARG A 1 143 ? 12.811 -6.467 1.432 1.00 93.62 143 ARG A C 1
ATOM 1150 O O . ARG A 1 143 ? 11.824 -6.478 2.156 1.00 93.62 143 ARG A O 1
ATOM 1157 N N . GLY A 1 144 ? 12.847 -5.755 0.310 1.00 92.44 144 GLY A N 1
ATOM 1158 C CA . GLY A 1 144 ? 11.646 -5.134 -0.238 1.00 92.44 144 GLY A CA 1
ATOM 1159 C C . GLY A 1 144 ? 10.684 -6.168 -0.828 1.00 92.44 144 GLY A C 1
ATOM 1160 O O . GLY A 1 144 ? 10.995 -7.356 -0.915 1.00 92.44 144 GLY A O 1
ATOM 1161 N N . LYS A 1 145 ? 9.518 -5.700 -1.280 1.00 95.12 145 LYS A N 1
ATOM 1162 C CA . LYS A 1 145 ? 8.551 -6.528 -2.014 1.00 95.12 145 LYS A CA 1
ATOM 1163 C C . LYS A 1 145 ? 9.253 -7.294 -3.145 1.00 95.12 145 LYS A C 1
ATOM 1165 O O . LYS A 1 145 ? 10.058 -6.681 -3.848 1.00 95.12 145 LYS A O 1
ATOM 1170 N N . PRO A 1 146 ? 8.946 -8.583 -3.348 1.00 95.06 146 PRO A N 1
ATOM 1171 C CA . PRO A 1 146 ? 7.806 -9.346 -2.810 1.00 95.06 146 PRO A CA 1
ATOM 1172 C C . PRO A 1 146 ? 7.991 -9.956 -1.410 1.00 95.06 146 PRO A C 1
ATOM 1174 O O . PRO A 1 146 ? 7.157 -10.744 -0.972 1.00 95.06 146 PRO A O 1
ATOM 1177 N N . LEU A 1 147 ? 9.050 -9.613 -0.674 1.00 95.50 147 LEU A N 1
ATOM 1178 C CA . LEU A 1 147 ? 9.181 -10.038 0.721 1.00 95.50 147 LEU A CA 1
ATOM 1179 C C . LEU A 1 147 ? 8.218 -9.253 1.639 1.00 95.50 147 LEU A C 1
ATOM 1181 O O . LEU A 1 147 ? 7.898 -8.095 1.352 1.00 95.50 147 LEU A O 1
ATOM 1185 N N . PRO A 1 148 ? 7.734 -9.870 2.737 1.00 97.00 148 PRO A N 1
ATOM 1186 C CA . PRO A 1 148 ? 6.635 -9.328 3.543 1.00 97.00 148 PRO A CA 1
ATOM 1187 C C . PRO A 1 148 ? 7.045 -8.192 4.488 1.00 97.00 148 PRO A C 1
ATOM 1189 O O . PRO A 1 148 ? 6.197 -7.596 5.150 1.00 97.00 148 PRO A O 1
ATOM 1192 N N . ASP A 1 149 ? 8.341 -7.898 4.579 1.00 97.31 149 ASP A N 1
ATOM 1193 C CA . ASP A 1 149 ? 8.944 -7.050 5.605 1.00 97.31 149 ASP A CA 1
ATOM 1194 C C . ASP A 1 149 ? 8.304 -5.670 5.732 1.00 97.31 149 ASP A C 1
ATOM 1196 O O . ASP A 1 149 ? 8.116 -5.193 6.846 1.00 97.31 149 ASP A O 1
ATOM 1200 N N . ILE A 1 150 ? 7.931 -5.037 4.616 1.00 97.81 150 ILE A N 1
ATOM 1201 C CA . ILE A 1 150 ? 7.317 -3.705 4.655 1.00 97.81 150 ILE A CA 1
ATOM 1202 C C . ILE A 1 150 ? 5.948 -3.720 5.351 1.00 97.81 150 ILE A C 1
ATOM 1204 O O . ILE A 1 150 ? 5.633 -2.798 6.100 1.00 97.81 150 ILE A O 1
ATOM 1208 N N . TYR A 1 151 ? 5.158 -4.781 5.158 1.00 98.56 151 TYR A N 1
ATOM 1209 C CA . TYR A 1 151 ? 3.853 -4.931 5.803 1.00 98.56 151 TYR A CA 1
ATOM 1210 C C . TYR A 1 151 ? 3.987 -5.395 7.248 1.00 98.56 151 TYR A C 1
ATOM 1212 O O . TYR A 1 151 ? 3.294 -4.877 8.117 1.00 98.56 151 TYR A O 1
ATOM 1220 N N . LEU A 1 152 ? 4.920 -6.308 7.533 1.00 98.62 152 LEU A N 1
ATOM 1221 C CA . LEU A 1 152 ? 5.216 -6.716 8.909 1.00 98.62 152 LEU A CA 1
ATOM 1222 C C . LEU A 1 152 ? 5.726 -5.535 9.743 1.00 98.62 152 LEU A C 1
ATOM 1224 O O . LEU A 1 152 ? 5.342 -5.384 10.901 1.00 98.62 152 LEU A O 1
ATOM 1228 N N . LEU A 1 153 ? 6.544 -4.664 9.148 1.00 98.62 153 LEU A N 1
ATOM 1229 C CA . LEU A 1 153 ? 6.991 -3.436 9.790 1.00 98.62 153 LEU A CA 1
ATOM 1230 C C . LEU A 1 153 ? 5.836 -2.446 9.984 1.00 98.62 153 LEU A C 1
ATOM 1232 O O . LEU A 1 153 ? 5.744 -1.860 11.056 1.00 98.62 153 LEU A O 1
ATOM 1236 N N . ALA A 1 154 ? 4.940 -2.291 9.006 1.00 98.69 154 ALA A N 1
ATOM 1237 C CA . ALA A 1 154 ? 3.750 -1.447 9.146 1.00 98.69 154 ALA A CA 1
ATOM 1238 C C . ALA A 1 154 ? 2.798 -1.950 10.250 1.00 98.69 154 ALA A C 1
ATOM 1240 O O . ALA A 1 154 ? 2.288 -1.161 11.040 1.00 98.69 154 ALA A O 1
ATOM 1241 N N . LEU A 1 155 ? 2.603 -3.266 10.371 1.00 98.75 155 LEU A N 1
ATOM 1242 C CA . LEU A 1 155 ? 1.863 -3.850 11.491 1.00 98.75 155 LEU A CA 1
ATOM 1243 C C . LEU A 1 155 ? 2.582 -3.596 12.821 1.00 98.75 155 LEU A C 1
ATOM 1245 O O . LEU A 1 155 ? 1.954 -3.241 13.817 1.00 98.75 155 LEU A O 1
ATOM 1249 N N . LYS A 1 156 ? 3.910 -3.737 12.845 1.00 98.38 156 LYS A N 1
ATOM 1250 C CA . LYS A 1 156 ? 4.697 -3.455 14.045 1.00 98.38 156 LYS A CA 1
ATOM 1251 C C . LYS A 1 156 ? 4.548 -1.997 14.489 1.00 98.38 156 LYS A C 1
ATOM 1253 O O . LYS A 1 156 ? 4.364 -1.770 15.677 1.00 98.38 156 LYS A O 1
ATOM 1258 N N . THR A 1 157 ? 4.598 -1.022 13.578 1.00 98.00 157 THR A N 1
ATOM 1259 C CA . THR A 1 157 ? 4.436 0.399 13.940 1.00 98.00 157 THR A CA 1
ATOM 1260 C C . THR A 1 157 ? 3.042 0.710 14.468 1.00 98.00 157 THR A C 1
ATOM 1262 O O . THR A 1 157 ? 2.917 1.508 15.391 1.00 98.00 157 THR A O 1
ATOM 1265 N N . ILE A 1 158 ? 2.002 0.049 13.947 1.00 97.75 158 ILE A N 1
ATOM 1266 C CA . ILE A 1 158 ? 0.664 0.107 14.545 1.00 97.75 158 ILE A CA 1
ATOM 1267 C C . ILE A 1 158 ? 0.707 -0.421 15.981 1.00 97.75 158 ILE A C 1
ATOM 1269 O O . ILE A 1 158 ? 0.339 0.309 16.897 1.00 97.75 158 ILE A O 1
ATOM 1273 N N . ASN A 1 159 ? 1.196 -1.650 16.172 1.00 98.00 159 ASN A N 1
ATOM 1274 C CA . ASN A 1 159 ? 1.203 -2.335 17.466 1.00 98.00 159 ASN A CA 1
ATOM 1275 C C . ASN A 1 159 ? 2.057 -1.627 18.531 1.00 98.00 159 ASN A C 1
ATOM 1277 O O . ASN A 1 159 ? 1.678 -1.600 19.699 1.00 98.00 159 ASN A O 1
ATOM 1281 N N . ASP A 1 160 ? 3.186 -1.032 18.141 1.00 96.62 160 ASP A N 1
ATOM 1282 C CA . ASP A 1 160 ? 4.040 -0.242 19.036 1.00 96.62 160 ASP A CA 1
ATOM 1283 C C . ASP A 1 160 ? 3.345 1.052 19.513 1.00 96.62 160 ASP A C 1
ATOM 1285 O O . ASP A 1 160 ? 3.704 1.587 20.562 1.00 96.62 160 ASP A O 1
ATOM 1289 N N . GLY A 1 161 ? 2.378 1.561 18.742 1.00 93.69 161 GLY A N 1
ATOM 1290 C CA . GLY A 1 161 ? 1.648 2.803 19.008 1.00 93.69 161 GLY A CA 1
ATOM 1291 C C . GLY A 1 161 ? 0.242 2.613 19.584 1.00 93.69 161 GLY A C 1
ATOM 1292 O O . GLY A 1 161 ? -0.532 3.570 19.571 1.00 93.69 161 GLY A O 1
ATOM 1293 N N . LEU A 1 162 ? -0.125 1.405 20.022 1.00 93.44 162 LEU A N 1
ATOM 1294 C CA . LEU A 1 162 ? -1.425 1.142 20.653 1.00 93.44 162 LEU A CA 1
ATOM 1295 C C . LEU A 1 162 ? -1.478 1.684 22.088 1.00 93.44 162 LEU A C 1
ATOM 1297 O O . LEU A 1 162 ? -0.456 1.779 22.776 1.00 93.44 162 LEU A O 1
ATOM 1301 N N . GLU A 1 163 ? -2.680 2.017 22.569 1.00 88.81 163 GLU A N 1
ATOM 1302 C CA . GLU A 1 163 ? -2.849 2.457 23.958 1.00 88.81 163 GLU A CA 1
ATOM 1303 C C . GLU A 1 163 ? -2.620 1.295 24.947 1.00 88.81 163 GLU A C 1
ATOM 1305 O O . GLU A 1 163 ? -2.917 0.136 24.642 1.00 88.81 163 GLU A O 1
ATOM 1310 N N . PRO A 1 164 ? -2.150 1.563 26.183 1.00 87.62 164 PRO A N 1
ATOM 1311 C CA . PRO A 1 164 ? -2.049 0.530 27.206 1.00 87.62 164 PRO A CA 1
ATOM 1312 C C . PRO A 1 164 ? -3.379 -0.208 27.417 1.00 87.62 164 PRO A C 1
ATOM 1314 O O . PRO A 1 164 ? -4.396 0.399 27.748 1.00 87.62 164 PRO A O 1
ATOM 1317 N N . GLY A 1 165 ? -3.351 -1.534 27.269 1.00 85.50 165 GLY A N 1
ATOM 1318 C CA . GLY A 1 165 ? -4.525 -2.400 27.424 1.00 85.50 165 GLY A CA 1
ATOM 1319 C C . GLY A 1 165 ? -5.273 -2.699 26.123 1.00 85.50 165 GLY A C 1
ATOM 1320 O O . GLY A 1 165 ? -6.161 -3.549 26.128 1.00 85.50 165 GLY A O 1
ATOM 1321 N N . GLU A 1 166 ? -4.902 -2.067 25.013 1.00 90.31 166 GLU A N 1
ATOM 1322 C CA . GLU A 1 166 ? -5.378 -2.459 23.693 1.00 90.31 166 GLU A CA 1
ATOM 1323 C C . GLU A 1 166 ? -4.710 -3.767 23.235 1.00 90.31 166 GLU A C 1
ATOM 1325 O O . GLU A 1 166 ? -3.522 -4.006 23.471 1.00 90.31 166 GLU A O 1
ATOM 1330 N N . LYS A 1 167 ? -5.496 -4.659 22.622 1.00 92.88 167 LYS A N 1
ATOM 1331 C CA . LYS A 1 167 ? -5.006 -5.954 22.137 1.00 92.88 167 LYS A CA 1
ATOM 1332 C C . LYS A 1 167 ? -4.148 -5.720 20.882 1.00 92.88 167 LYS A C 1
ATOM 1334 O O . LYS A 1 167 ? -4.653 -5.107 19.946 1.00 92.88 167 LYS A O 1
ATOM 1339 N N . PRO A 1 168 ? -2.917 -6.262 20.810 1.00 96.75 168 PRO A N 1
ATOM 1340 C CA . PRO A 1 168 ? -2.132 -6.228 19.582 1.00 96.75 168 PRO A CA 1
ATOM 1341 C C . PRO A 1 168 ? -2.880 -6.863 18.408 1.00 96.75 168 PRO A C 1
ATOM 1343 O O . PRO A 1 168 ? -3.464 -7.942 18.550 1.00 96.75 168 PRO A O 1
ATOM 1346 N N . ILE A 1 169 ? -2.813 -6.203 17.257 1.00 97.88 169 ILE A N 1
ATOM 1347 C CA . ILE A 1 169 ? -3.393 -6.653 15.994 1.00 97.88 169 ILE A CA 1
ATOM 1348 C C . ILE A 1 169 ? -2.517 -7.770 15.428 1.00 97.88 169 ILE A C 1
ATOM 1350 O O . ILE A 1 169 ? -1.284 -7.654 15.394 1.00 97.88 169 ILE A O 1
ATOM 1354 N N . THR A 1 170 ? -3.143 -8.858 14.986 1.00 98.12 170 THR A N 1
ATOM 1355 C CA . THR A 1 170 ? -2.449 -9.962 14.314 1.00 98.12 170 THR A CA 1
ATOM 1356 C C . THR A 1 170 ? -2.458 -9.781 12.790 1.00 98.12 170 THR A C 1
ATOM 1358 O O . THR A 1 170 ? -3.272 -9.021 12.258 1.00 98.12 170 THR A O 1
ATOM 1361 N N . PRO A 1 171 ? -1.569 -10.457 12.039 1.00 98.19 171 PRO A N 1
ATOM 1362 C CA . PRO A 1 171 ? -1.587 -10.381 10.579 1.00 98.19 171 PRO A CA 1
ATOM 1363 C C . PRO A 1 171 ? -2.931 -10.757 9.946 1.00 98.19 171 PRO A C 1
ATOM 1365 O O . PRO A 1 171 ? -3.351 -10.142 8.970 1.00 98.19 171 PRO A O 1
ATOM 1368 N N . GLU A 1 172 ? -3.644 -11.711 10.539 1.00 97.06 172 GLU A N 1
ATOM 1369 C CA . GLU A 1 172 ? -4.940 -12.196 10.062 1.00 97.06 172 GLU A CA 1
ATOM 1370 C C . GLU A 1 172 ? -6.056 -11.144 10.190 1.00 97.06 172 GLU A C 1
ATOM 1372 O O . GLU A 1 172 ? -7.047 -11.185 9.459 1.00 97.06 172 GLU A O 1
ATOM 1377 N N . GLU A 1 173 ? -5.877 -10.181 11.098 1.00 97.25 173 GLU A N 1
ATOM 1378 C CA . GLU A 1 173 ? -6.752 -9.022 11.298 1.00 97.25 173 GLU A CA 1
ATOM 1379 C C . GLU A 1 173 ? -6.404 -7.861 10.335 1.00 97.25 173 GLU A C 1
ATOM 1381 O O . GLU A 1 173 ? -7.116 -6.858 10.290 1.00 97.25 173 GLU A O 1
ATOM 1386 N N . CYS A 1 174 ? -5.340 -7.982 9.527 1.00 98.62 174 CYS A N 1
ATOM 1387 C CA . CYS A 1 174 ? -4.895 -6.942 8.598 1.00 98.62 174 CYS A CA 1
ATOM 1388 C C . CYS A 1 174 ? -5.487 -7.101 7.188 1.00 98.62 174 CYS A C 1
ATOM 1390 O O . CYS A 1 174 ? -5.578 -8.204 6.641 1.00 98.62 174 CYS A O 1
ATOM 1392 N N . LEU A 1 175 ? -5.790 -5.961 6.556 1.00 98.69 175 LEU A N 1
ATOM 1393 C CA . LEU A 1 175 ? -6.194 -5.860 5.154 1.00 98.69 175 LEU A CA 1
ATOM 1394 C C . LEU A 1 175 ? -5.240 -4.940 4.383 1.00 98.69 175 LEU A C 1
ATOM 1396 O O . LEU A 1 175 ? -5.182 -3.737 4.628 1.00 98.69 175 LEU A O 1
ATOM 1400 N N . VAL A 1 176 ? -4.508 -5.508 3.430 1.00 98.75 176 VAL A N 1
ATOM 1401 C CA . VAL A 1 176 ? -3.585 -4.795 2.542 1.00 98.75 176 VAL A CA 1
ATOM 1402 C C . VAL A 1 176 ? -4.309 -4.379 1.262 1.00 98.75 176 VAL A C 1
ATOM 1404 O O . VAL A 1 176 ? -5.020 -5.183 0.667 1.00 98.75 176 VAL A O 1
ATOM 1407 N N . PHE A 1 177 ? -4.077 -3.154 0.794 1.00 98.69 177 PHE A N 1
ATOM 1408 C CA . PHE A 1 177 ? -4.503 -2.693 -0.531 1.00 98.69 177 PHE A CA 1
ATOM 1409 C C . PHE A 1 177 ? -3.288 -2.599 -1.454 1.00 98.69 177 PHE A C 1
ATOM 1411 O O . PHE A 1 177 ? -2.321 -1.915 -1.121 1.00 98.69 177 PHE A O 1
ATOM 1418 N N . GLU A 1 178 ? -3.332 -3.263 -2.609 1.00 98.31 178 GLU A N 1
ATOM 1419 C CA . GLU A 1 178 ? -2.216 -3.299 -3.561 1.00 98.31 178 GLU A CA 1
ATOM 1420 C C . GLU A 1 178 ? -2.668 -3.241 -5.012 1.00 98.31 178 GLU A C 1
ATOM 1422 O O . GLU A 1 178 ? -3.696 -3.798 -5.369 1.00 98.31 178 GLU A O 1
ATOM 1427 N N . ASP A 1 179 ? -1.860 -2.637 -5.880 1.00 97.25 179 ASP A N 1
ATOM 1428 C CA . ASP A 1 179 ? -2.055 -2.670 -7.332 1.00 97.25 179 ASP A CA 1
ATOM 1429 C C . ASP A 1 179 ? -1.108 -3.664 -8.025 1.00 97.25 179 ASP A C 1
ATOM 1431 O O . ASP A 1 179 ? -1.404 -4.163 -9.113 1.00 97.25 179 ASP A O 1
ATOM 1435 N N . SER A 1 180 ? 0.027 -3.968 -7.395 1.00 97.12 180 SER A N 1
ATOM 1436 C CA . SER A 1 180 ? 1.145 -4.690 -7.998 1.00 97.12 180 SER A CA 1
ATOM 1437 C C . SER A 1 180 ? 1.179 -6.175 -7.632 1.00 97.12 180 SER A C 1
ATOM 1439 O O . SER A 1 180 ? 0.884 -6.556 -6.502 1.00 97.12 180 SER A O 1
ATOM 1441 N N . VAL A 1 181 ? 1.624 -7.026 -8.562 1.00 97.00 181 VAL A N 1
ATOM 1442 C CA . VAL A 1 181 ? 1.780 -8.470 -8.300 1.00 97.00 181 VAL A CA 1
ATOM 1443 C C . VAL A 1 181 ? 2.789 -8.752 -7.171 1.00 97.00 181 VAL A C 1
ATOM 1445 O O . VAL A 1 181 ? 2.431 -9.491 -6.252 1.00 97.00 181 VAL A O 1
ATOM 1448 N N . PRO A 1 182 ? 3.993 -8.132 -7.139 1.00 96.56 182 PRO A N 1
ATOM 1449 C CA . PRO A 1 182 ? 4.921 -8.332 -6.024 1.00 96.56 182 PRO A CA 1
ATOM 1450 C C . PRO A 1 182 ? 4.361 -7.855 -4.680 1.00 96.56 182 PRO A C 1
ATOM 1452 O O . PRO A 1 182 ? 4.675 -8.429 -3.641 1.00 96.56 182 PRO A O 1
ATOM 1455 N N . GLY A 1 183 ? 3.540 -6.802 -4.681 1.00 97.75 183 GLY A N 1
ATOM 1456 C CA . GLY A 1 183 ? 2.891 -6.309 -3.473 1.00 97.75 183 GLY A CA 1
ATOM 1457 C C . GLY A 1 183 ? 1.830 -7.265 -2.944 1.00 97.75 183 GLY A C 1
ATOM 1458 O O . GLY A 1 183 ? 1.804 -7.517 -1.741 1.00 97.75 183 GLY A O 1
ATOM 1459 N N . VAL A 1 184 ? 1.011 -7.851 -3.825 1.00 98.31 184 VAL A N 1
ATOM 1460 C CA . VAL A 1 184 ? 0.047 -8.881 -3.417 1.00 98.31 184 VAL A CA 1
ATOM 1461 C C . VAL A 1 184 ? 0.775 -10.063 -2.788 1.00 98.31 184 VAL A C 1
ATOM 1463 O O . VAL A 1 184 ? 0.445 -10.445 -1.669 1.00 98.31 184 VAL A O 1
ATOM 1466 N N . GLU A 1 185 ? 1.815 -10.585 -3.444 1.00 97.56 185 GLU A N 1
ATOM 1467 C CA . GLU A 1 185 ? 2.627 -11.673 -2.887 1.00 97.56 185 GLU A CA 1
ATOM 1468 C C . GLU A 1 185 ? 3.215 -11.301 -1.515 1.00 97.56 185 GLU A C 1
ATOM 1470 O O . GLU A 1 185 ? 3.065 -12.066 -0.563 1.00 97.56 185 GLU A O 1
ATOM 1475 N N . ALA A 1 186 ? 3.787 -10.104 -1.361 1.00 97.75 186 ALA A N 1
ATOM 1476 C CA . ALA A 1 186 ? 4.292 -9.627 -0.073 1.00 97.75 186 ALA A CA 1
ATOM 1477 C C . ALA A 1 186 ? 3.209 -9.558 1.018 1.00 97.75 186 ALA A C 1
ATOM 1479 O O . ALA A 1 186 ? 3.478 -9.924 2.162 1.00 97.75 186 ALA A O 1
ATOM 1480 N N . GLY A 1 187 ? 1.991 -9.119 0.687 1.00 98.12 187 GLY A N 1
ATOM 1481 C CA . GLY A 1 187 ? 0.871 -9.062 1.631 1.00 98.12 187 GLY A CA 1
ATOM 1482 C C . GLY A 1 187 ? 0.414 -10.454 2.071 1.00 98.12 187 GLY A C 1
ATOM 1483 O O . GLY A 1 187 ? 0.272 -10.711 3.267 1.00 98.12 187 GLY A O 1
ATOM 1484 N N . ARG A 1 188 ? 0.280 -11.394 1.125 1.00 97.75 188 ARG A N 1
ATOM 1485 C CA . ARG A 1 188 ? -0.052 -12.796 1.436 1.00 97.75 188 ARG A CA 1
ATOM 1486 C C . ARG A 1 188 ? 1.026 -13.434 2.318 1.00 97.75 188 ARG A C 1
ATOM 1488 O O . ARG A 1 188 ? 0.698 -14.056 3.322 1.00 97.75 188 ARG A O 1
ATOM 1495 N N . ARG A 1 189 ? 2.302 -13.163 2.025 1.00 97.06 189 ARG A N 1
ATOM 1496 C CA . ARG A 1 189 ? 3.466 -13.606 2.817 1.00 97.06 189 ARG A CA 1
ATOM 1497 C C . ARG A 1 189 ? 3.574 -13.015 4.200 1.00 97.06 189 ARG A C 1
ATOM 1499 O O . ARG A 1 189 ? 4.219 -13.607 5.062 1.00 97.06 189 ARG A O 1
ATOM 1506 N N . ALA A 1 190 ? 2.964 -11.860 4.414 1.00 97.75 190 ALA A N 1
ATOM 1507 C CA . ALA A 1 190 ? 2.857 -11.280 5.736 1.00 97.75 190 ALA A CA 1
ATOM 1508 C C . ALA A 1 190 ? 1.781 -11.981 6.580 1.00 97.75 190 ALA A C 1
ATOM 1510 O O . ALA A 1 190 ? 1.652 -11.641 7.747 1.00 97.75 190 ALA A O 1
ATOM 1511 N N . GLY A 1 191 ? 1.029 -12.940 6.019 1.00 97.62 191 GLY A N 1
ATOM 1512 C CA . GLY A 1 191 ? -0.112 -13.575 6.675 1.00 97.62 191 GLY A CA 1
ATOM 1513 C C . GLY A 1 191 ? -1.356 -12.687 6.676 1.00 97.62 191 GLY A C 1
ATOM 1514 O O . GLY A 1 191 ? -2.194 -12.833 7.555 1.00 97.62 191 GLY A O 1
ATOM 1515 N N . MET A 1 192 ? -1.462 -11.743 5.732 1.00 98.44 192 MET A N 1
ATOM 1516 C CA . MET A 1 192 ? -2.523 -10.733 5.696 1.00 98.44 192 MET A CA 1
ATOM 1517 C C . MET A 1 192 ? -3.512 -10.976 4.555 1.00 98.44 192 MET A C 1
ATOM 1519 O O . MET A 1 192 ? -3.184 -11.589 3.529 1.00 98.44 192 MET A O 1
ATOM 1523 N N . ARG A 1 193 ? -4.735 -10.458 4.707 1.00 98.44 193 ARG A N 1
ATOM 1524 C CA . ARG A 1 193 ? -5.700 -10.371 3.603 1.00 98.44 193 ARG A CA 1
ATOM 1525 C C . ARG A 1 193 ? -5.247 -9.291 2.624 1.00 98.44 193 ARG A C 1
ATOM 1527 O O . ARG A 1 193 ? -4.658 -8.294 3.036 1.00 98.44 193 ARG A O 1
ATOM 1534 N N . VAL A 1 194 ? -5.534 -9.464 1.337 1.00 98.69 194 VAL A N 1
ATOM 1535 C CA . VAL A 1 194 ? -5.133 -8.517 0.290 1.00 98.69 194 VAL A CA 1
ATOM 1536 C C . VAL A 1 194 ? -6.303 -8.210 -0.636 1.00 98.69 194 VAL A C 1
ATOM 1538 O O . VAL A 1 194 ? -6.903 -9.114 -1.209 1.00 98.69 194 VAL A O 1
ATOM 1541 N N . VAL A 1 195 ? -6.574 -6.925 -0.842 1.00 98.69 195 VAL A N 1
ATOM 1542 C CA . VAL A 1 195 ? -7.390 -6.419 -1.944 1.00 98.69 195 VAL A CA 1
ATOM 1543 C C . VAL A 1 195 ? -6.469 -5.942 -3.061 1.00 98.69 195 VAL A C 1
ATOM 1545 O O . VAL A 1 195 ? -5.741 -4.959 -2.914 1.00 98.69 195 VAL A O 1
ATOM 1548 N N . TRP A 1 196 ? -6.516 -6.638 -4.190 1.00 98.62 196 TRP A N 1
ATOM 1549 C CA . TRP A 1 196 ? -5.813 -6.296 -5.414 1.00 98.62 196 TRP A CA 1
ATOM 1550 C C . TRP A 1 196 ? -6.663 -5.364 -6.291 1.00 98.62 196 TRP A C 1
ATOM 1552 O O . TRP A 1 196 ? -7.723 -5.752 -6.787 1.00 98.62 196 TRP A O 1
ATOM 1562 N N . VAL A 1 197 ? -6.177 -4.140 -6.504 1.00 98.50 197 VAL A N 1
ATOM 1563 C CA . VAL A 1 197 ? -6.793 -3.070 -7.307 1.00 98.50 197 VAL A CA 1
ATOM 1564 C C . VAL A 1 197 ? -5.838 -2.652 -8.439 1.00 98.50 197 VAL A C 1
ATOM 1566 O O . VAL A 1 197 ? -5.251 -1.567 -8.413 1.00 98.50 197 VAL A O 1
ATOM 1569 N N . PRO A 1 198 ? -5.596 -3.529 -9.429 1.00 97.62 198 PRO A N 1
ATOM 1570 C CA . PRO A 1 198 ? -4.643 -3.272 -10.498 1.00 97.62 198 PRO A CA 1
ATOM 1571 C C . PRO A 1 198 ? -5.150 -2.240 -11.499 1.00 97.62 198 PRO A C 1
ATOM 1573 O O . PRO A 1 198 ? -6.339 -2.145 -11.804 1.00 97.62 198 PRO A O 1
ATOM 1576 N N . HIS A 1 199 ? -4.207 -1.579 -12.170 1.00 97.00 199 HIS A N 1
ATOM 1577 C CA . HIS A 1 199 ? -4.518 -0.886 -13.415 1.00 97.00 199 HIS A CA 1
ATOM 1578 C C . HIS A 1 199 ? -5.148 -1.868 -14.439 1.00 97.00 199 HIS A C 1
ATOM 1580 O O . HIS A 1 199 ? -4.625 -2.976 -14.603 1.00 97.00 199 HIS A O 1
ATOM 1586 N N . PRO A 1 200 ? -6.188 -1.489 -15.216 1.00 97.12 200 PRO A N 1
ATOM 1587 C CA . PRO A 1 200 ? -6.894 -2.413 -16.119 1.00 97.12 200 PRO A CA 1
ATOM 1588 C C . PRO A 1 200 ? -5.997 -3.148 -17.123 1.00 97.12 200 PRO A C 1
ATOM 1590 O O . PRO A 1 200 ? -6.210 -4.309 -17.455 1.00 97.12 200 PRO A O 1
ATOM 1593 N N . MET A 1 201 ? -4.948 -2.482 -17.598 1.00 97.19 201 MET A N 1
ATOM 1594 C CA . MET A 1 201 ? -3.985 -3.100 -18.511 1.00 97.19 201 MET A CA 1
ATOM 1595 C C . MET A 1 201 ? -2.991 -4.049 -17.824 1.00 97.19 201 MET A C 1
ATOM 1597 O O . MET A 1 201 ? -2.511 -4.962 -18.484 1.00 97.19 201 MET A O 1
ATOM 1601 N N . LEU A 1 202 ? -2.708 -3.873 -16.525 1.00 96.44 202 LEU A N 1
ATOM 1602 C CA . LEU A 1 202 ? -1.974 -4.875 -15.744 1.00 96.44 202 LEU A CA 1
ATOM 1603 C C . LEU A 1 202 ? -2.844 -6.120 -15.575 1.00 96.44 202 LEU A C 1
ATOM 1605 O O . LEU A 1 202 ? -2.392 -7.232 -15.811 1.00 96.44 202 LEU A O 1
ATOM 1609 N N . LYS A 1 203 ? -4.124 -5.913 -15.242 1.00 97.12 203 LYS A N 1
ATOM 1610 C CA . LYS A 1 203 ? -5.111 -6.990 -15.149 1.00 97.12 203 LYS A CA 1
ATOM 1611 C C . LYS A 1 203 ? -5.213 -7.784 -16.455 1.00 97.12 203 LYS A C 1
ATOM 1613 O O . LYS A 1 203 ? -5.272 -9.005 -16.408 1.00 97.12 203 LYS A O 1
ATOM 1618 N N . LYS A 1 204 ? -5.196 -7.102 -17.606 1.00 97.50 204 LYS A N 1
ATOM 1619 C CA . LYS A 1 204 ? -5.188 -7.738 -18.932 1.00 97.50 204 LYS A CA 1
ATOM 1620 C C . LYS A 1 204 ? -3.907 -8.530 -19.214 1.00 97.50 204 LYS A C 1
ATOM 1622 O O . LYS A 1 204 ? -3.981 -9.582 -19.832 1.00 97.50 204 LYS A O 1
ATOM 1627 N N . GLU A 1 205 ? -2.745 -8.034 -18.789 1.00 97.12 205 GLU A N 1
ATOM 1628 C CA . GLU A 1 205 ? -1.462 -8.733 -18.976 1.00 97.12 205 GLU A CA 1
ATOM 1629 C C . GLU A 1 205 ? -1.446 -10.107 -18.280 1.00 97.12 205 GLU A C 1
ATOM 1631 O O . GLU A 1 205 ? -0.806 -11.034 -18.767 1.00 97.12 205 GLU A O 1
ATOM 1636 N N . TYR A 1 206 ? -2.184 -10.249 -17.174 1.00 96.00 206 TYR A N 1
ATOM 1637 C CA . TYR A 1 206 ? -2.279 -11.478 -16.381 1.00 96.00 206 TYR A CA 1
ATOM 1638 C C . TYR A 1 206 ? -3.634 -12.195 -16.499 1.00 96.00 206 TYR A C 1
ATOM 1640 O O . TYR A 1 206 ? -4.033 -12.913 -15.581 1.00 96.00 206 TYR A O 1
ATOM 1648 N N . GLU A 1 207 ? -4.351 -12.005 -17.607 1.00 96.94 207 GLU A N 1
ATOM 1649 C CA . GLU A 1 207 ? -5.625 -12.688 -17.850 1.00 96.94 207 GLU A CA 1
ATOM 1650 C C . GLU A 1 207 ? -5.466 -14.216 -17.736 1.00 96.94 207 GLU A C 1
ATOM 1652 O O . GLU A 1 207 ? -4.598 -14.817 -18.373 1.00 96.94 207 GLU A O 1
ATOM 1657 N N . GLY A 1 208 ? -6.293 -14.842 -16.894 1.00 97.25 208 GLY A N 1
ATOM 1658 C CA . GLY A 1 208 ? -6.263 -16.280 -16.616 1.00 97.25 208 GLY A CA 1
ATOM 1659 C C . GLY A 1 208 ? -5.321 -16.705 -15.483 1.00 97.25 208 GLY A C 1
ATOM 1660 O O . GLY A 1 208 ? -5.247 -17.897 -15.190 1.00 97.25 208 GLY A O 1
ATOM 1661 N N . ARG A 1 209 ? -4.607 -15.766 -14.847 1.00 97.25 209 ARG A N 1
ATOM 1662 C CA . ARG A 1 209 ? -3.690 -16.019 -13.716 1.00 97.25 209 ARG A CA 1
ATOM 1663 C C . ARG A 1 209 ? -4.075 -15.263 -12.444 1.00 97.25 209 ARG A C 1
ATOM 1665 O O . ARG A 1 209 ? -3.275 -15.139 -11.521 1.00 97.25 209 ARG A O 1
ATOM 1672 N N . GLU A 1 210 ? -5.294 -14.741 -12.377 1.00 97.81 210 GLU A N 1
ATOM 1673 C CA . GLU A 1 210 ? -5.781 -13.932 -11.260 1.00 97.81 210 GLU A CA 1
ATOM 1674 C C . GLU A 1 210 ? -5.716 -14.695 -9.937 1.00 97.81 210 GLU A C 1
ATOM 1676 O O . GLU A 1 210 ? -5.204 -14.173 -8.955 1.00 97.81 210 GLU A O 1
ATOM 1681 N N . GLU A 1 211 ? -6.170 -15.946 -9.924 1.00 97.50 211 GLU A N 1
ATOM 1682 C CA . GLU A 1 211 ? -6.167 -16.788 -8.724 1.00 97.50 211 GLU A CA 1
ATOM 1683 C C . GLU A 1 211 ? -4.748 -17.062 -8.198 1.00 97.50 211 GLU A C 1
ATOM 1685 O O . GLU A 1 211 ? -4.524 -17.090 -6.988 1.00 97.50 211 GLU A O 1
ATOM 1690 N N . GLU A 1 212 ? -3.760 -17.199 -9.090 1.00 97.12 212 GLU A N 1
ATOM 1691 C CA . GLU A 1 212 ? -2.352 -17.315 -8.692 1.00 97.12 212 GLU A CA 1
ATOM 1692 C C . GLU A 1 212 ? -1.851 -16.016 -8.049 1.00 97.12 212 GLU A C 1
ATOM 1694 O O . GLU A 1 212 ? -1.163 -16.063 -7.029 1.00 97.12 212 GLU A O 1
ATOM 1699 N N . ILE A 1 213 ? -2.218 -14.859 -8.614 1.00 97.62 213 ILE A N 1
ATOM 1700 C CA . ILE A 1 213 ? -1.882 -13.543 -8.053 1.00 97.62 213 ILE A CA 1
ATOM 1701 C C . ILE A 1 213 ? -2.499 -13.395 -6.665 1.00 97.62 213 ILE A C 1
ATOM 1703 O O . ILE A 1 213 ? -1.779 -13.075 -5.726 1.00 97.62 213 ILE A O 1
ATOM 1707 N N . LEU A 1 214 ? -3.797 -13.666 -6.516 1.00 98.19 214 LEU A N 1
ATOM 1708 C CA . LEU A 1 214 ? -4.524 -13.523 -5.250 1.00 98.19 214 LEU A CA 1
ATOM 1709 C C . LEU A 1 214 ? -4.001 -14.474 -4.160 1.00 98.19 214 LEU A C 1
ATOM 1711 O O . LEU A 1 214 ? -3.987 -14.116 -2.981 1.00 98.19 214 LEU A O 1
ATOM 1715 N N . ALA A 1 215 ? -3.484 -15.642 -4.542 1.00 97.12 215 ALA A N 1
ATOM 1716 C CA . ALA A 1 215 ? -2.785 -16.548 -3.634 1.00 97.12 215 ALA A CA 1
ATOM 1717 C C . ALA A 1 215 ? -1.332 -16.118 -3.324 1.00 97.12 215 ALA A C 1
ATOM 1719 O O . ALA A 1 215 ? -0.688 -16.707 -2.456 1.00 97.12 215 ALA A O 1
ATOM 1720 N N . GLY A 1 216 ? -0.790 -15.113 -4.020 1.00 96.25 216 GLY A N 1
ATOM 1721 C CA . GLY A 1 216 ? 0.615 -14.709 -3.921 1.00 96.25 216 GLY A CA 1
ATOM 1722 C C . GLY A 1 216 ? 1.581 -15.725 -4.539 1.00 96.25 216 GLY A C 1
ATOM 1723 O O . GLY A 1 216 ? 2.733 -15.803 -4.139 1.00 96.25 216 GLY A O 1
ATOM 1724 N N . ARG A 1 217 ? 1.126 -16.549 -5.488 1.00 94.94 217 ARG A N 1
ATOM 1725 C CA . ARG A 1 217 ? 1.865 -17.699 -6.045 1.00 94.94 217 ARG A CA 1
ATOM 1726 C C . ARG A 1 217 ? 2.511 -17.429 -7.401 1.00 94.94 217 ARG A C 1
ATOM 1728 O O . ARG A 1 217 ? 2.825 -18.361 -8.134 1.00 94.94 217 ARG A O 1
ATOM 1735 N N . MET A 1 218 ? 2.742 -16.163 -7.731 1.00 93.31 218 MET A N 1
ATOM 1736 C CA . MET A 1 218 ? 3.355 -15.783 -9.007 1.00 93.31 218 MET A CA 1
ATOM 1737 C C . MET A 1 218 ? 4.861 -16.055 -9.059 1.00 93.31 218 MET A C 1
ATOM 1739 O O . MET A 1 218 ? 5.434 -16.063 -10.149 1.00 93.31 218 MET A O 1
ATOM 1743 N N . GLY A 1 219 ? 5.480 -16.333 -7.906 1.00 88.19 219 GLY A N 1
ATOM 1744 C CA . GLY A 1 219 ? 6.888 -16.706 -7.803 1.00 88.19 219 GLY A CA 1
ATOM 1745 C C . GLY A 1 219 ? 7.821 -15.506 -7.932 1.00 88.19 219 GLY A C 1
ATOM 1746 O O . GLY A 1 219 ? 8.969 -15.662 -8.349 1.00 88.19 219 GLY A O 1
ATOM 1747 N N . GLU A 1 220 ? 7.346 -14.306 -7.591 1.00 87.00 220 GLU A N 1
ATOM 1748 C CA . GLU A 1 220 ? 8.119 -13.076 -7.760 1.00 87.00 220 GLU A CA 1
ATOM 1749 C C . GLU A 1 220 ? 9.342 -13.042 -6.835 1.00 87.00 220 GLU A C 1
ATOM 1751 O O . GLU A 1 220 ? 10.329 -12.366 -7.133 1.00 87.00 220 GLU A O 1
ATOM 1756 N N . ALA A 1 221 ? 9.286 -13.763 -5.711 1.00 77.50 221 ALA A N 1
ATOM 1757 C CA . ALA A 1 221 ? 10.361 -13.867 -4.727 1.00 77.50 221 ALA A CA 1
ATOM 1758 C C . ALA A 1 221 ? 11.386 -14.987 -5.010 1.00 77.50 221 ALA A C 1
ATOM 1760 O O . ALA A 1 221 ? 12.308 -15.172 -4.215 1.00 77.50 221 ALA A O 1
ATOM 1761 N N . GLY A 1 222 ? 11.242 -15.746 -6.103 1.00 81.81 222 GLY A N 1
ATOM 1762 C CA . GLY A 1 222 ? 12.080 -16.919 -6.374 1.00 81.81 222 GLY A CA 1
ATOM 1763 C C . GLY A 1 222 ? 11.737 -18.122 -5.484 1.00 81.81 222 GLY A C 1
ATOM 1764 O O . GLY A 1 222 ? 10.569 -18.367 -5.187 1.00 81.81 222 GLY A O 1
ATOM 1765 N N . GLU A 1 223 ? 12.746 -18.903 -5.083 1.00 76.12 223 GLU A N 1
ATOM 1766 C CA . GLU A 1 223 ? 12.556 -20.084 -4.225 1.00 76.12 223 GLU A CA 1
ATOM 1767 C C . GLU A 1 223 ? 12.247 -19.679 -2.783 1.00 76.12 223 GLU A C 1
ATOM 1769 O O . GLU A 1 223 ? 13.085 -19.106 -2.084 1.00 76.12 223 GLU A O 1
ATOM 1774 N N . VAL A 1 224 ? 11.025 -19.967 -2.338 1.00 78.19 224 VAL A N 1
ATOM 1775 C CA . VAL A 1 224 ? 10.500 -19.523 -1.044 1.00 78.19 224 VAL A CA 1
ATOM 1776 C C . VAL A 1 224 ? 9.776 -20.655 -0.328 1.00 78.19 224 VAL A C 1
ATOM 1778 O O . VAL A 1 224 ? 9.347 -21.626 -0.950 1.00 78.19 224 VAL A O 1
ATOM 1781 N N . ASP A 1 225 ? 9.622 -20.520 0.988 1.00 79.12 225 ASP A N 1
ATOM 1782 C CA . ASP A 1 225 ? 8.786 -21.431 1.764 1.00 79.12 225 ASP A CA 1
ATOM 1783 C C . ASP A 1 225 ? 7.316 -21.271 1.351 1.00 79.12 225 ASP A C 1
ATOM 1785 O O . ASP A 1 225 ? 6.712 -20.211 1.532 1.00 79.12 225 ASP A O 1
ATOM 1789 N N . MET A 1 226 ? 6.741 -22.340 0.801 1.00 77.25 226 MET A N 1
ATOM 1790 C CA . MET A 1 226 ? 5.366 -22.367 0.306 1.00 77.25 226 MET A CA 1
ATOM 1791 C C . MET A 1 226 ? 4.330 -22.138 1.411 1.00 77.25 226 MET A C 1
ATOM 1793 O O . MET A 1 226 ? 3.219 -21.720 1.093 1.00 77.25 226 MET A O 1
ATOM 1797 N N . HIS A 1 227 ? 4.676 -22.361 2.687 1.00 77.62 227 HIS A N 1
ATOM 1798 C CA . HIS A 1 227 ? 3.803 -22.040 3.822 1.00 77.62 227 HIS A CA 1
ATOM 1799 C C . HIS A 1 227 ? 3.598 -20.536 4.024 1.00 77.62 227 HIS A C 1
ATOM 1801 O O . HIS A 1 227 ? 2.655 -20.138 4.700 1.00 77.62 227 HIS A O 1
ATOM 1807 N N . GLN A 1 228 ? 4.455 -19.696 3.438 1.00 80.19 228 GLN A N 1
ATOM 1808 C CA . GLN A 1 228 ? 4.263 -18.247 3.446 1.00 80.19 228 GLN A CA 1
ATOM 1809 C C . GLN A 1 228 ? 3.246 -17.801 2.388 1.00 80.19 228 GLN A C 1
ATOM 1811 O O . GLN A 1 228 ? 2.836 -16.652 2.391 1.00 80.19 228 GLN A O 1
ATOM 1816 N N . LEU A 1 229 ? 2.842 -18.658 1.452 1.00 87.94 229 LEU A N 1
ATOM 1817 C CA . LEU A 1 229 ? 1.912 -18.277 0.389 1.00 87.94 229 LEU A CA 1
ATOM 1818 C C . LEU A 1 229 ? 0.473 -18.633 0.771 1.00 87.94 229 LEU A C 1
ATOM 1820 O O . LEU A 1 229 ? 0.233 -19.612 1.475 1.00 87.94 229 LEU A O 1
ATOM 1824 N N . GLY A 1 230 ? -0.489 -17.869 0.252 1.00 91.31 230 GLY A N 1
ATOM 1825 C CA . GLY A 1 230 ? -1.911 -18.194 0.373 1.00 91.31 230 GLY A CA 1
ATOM 1826 C C . GLY A 1 230 ? -2.281 -19.453 -0.405 1.00 91.31 230 GLY A C 1
ATOM 1827 O O . GLY A 1 230 ? -1.486 -19.953 -1.202 1.00 91.31 230 GLY A O 1
ATOM 1828 N N . GLU A 1 231 ? -3.489 -19.970 -0.228 1.00 94.31 231 GLU A N 1
ATOM 1829 C CA . GLU A 1 231 ? -4.036 -21.037 -1.071 1.00 94.31 231 GLU A CA 1
ATOM 1830 C C . GLU A 1 231 ? -4.927 -20.440 -2.166 1.00 94.31 231 GLU A C 1
ATOM 1832 O O . GLU A 1 231 ? -5.540 -19.386 -2.003 1.00 94.31 231 GLU A O 1
ATOM 1837 N N . ILE A 1 232 ? -4.992 -21.104 -3.320 1.00 95.50 232 ILE A N 1
ATOM 1838 C CA . ILE A 1 232 ? -5.904 -20.679 -4.387 1.00 95.50 232 ILE A CA 1
ATOM 1839 C C . ILE A 1 232 ? -7.345 -20.850 -3.894 1.00 95.50 232 ILE A C 1
ATOM 1841 O O . ILE A 1 232 ? -7.722 -21.935 -3.455 1.00 95.50 232 ILE A O 1
ATOM 1845 N N . GLY A 1 233 ? -8.145 -19.785 -3.990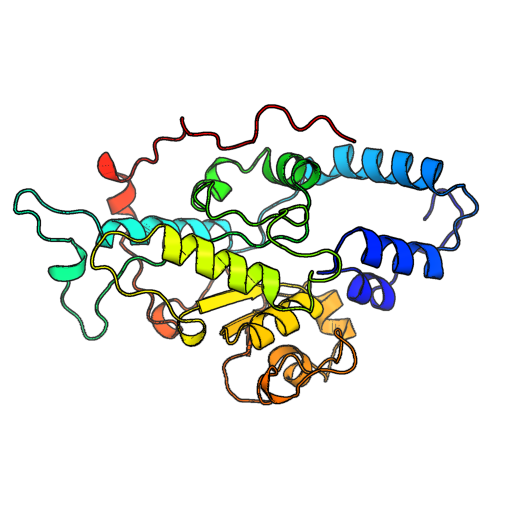 1.00 95.06 233 GLY A N 1
ATOM 1846 C CA . GLY A 1 233 ? -9.547 -19.796 -3.576 1.00 95.06 233 GLY A CA 1
ATOM 1847 C C . GLY A 1 233 ? -9.787 -19.763 -2.062 1.00 95.06 233 GLY A C 1
ATOM 1848 O O . GLY A 1 233 ? -10.909 -20.029 -1.636 1.00 95.06 233 GLY A O 1
ATOM 1849 N N . ASP A 1 234 ? -8.787 -19.419 -1.241 1.00 96.00 234 ASP A N 1
ATOM 1850 C CA . ASP A 1 234 ? -8.956 -19.306 0.220 1.00 96.00 234 ASP A CA 1
ATOM 1851 C C . ASP A 1 234 ? -9.803 -18.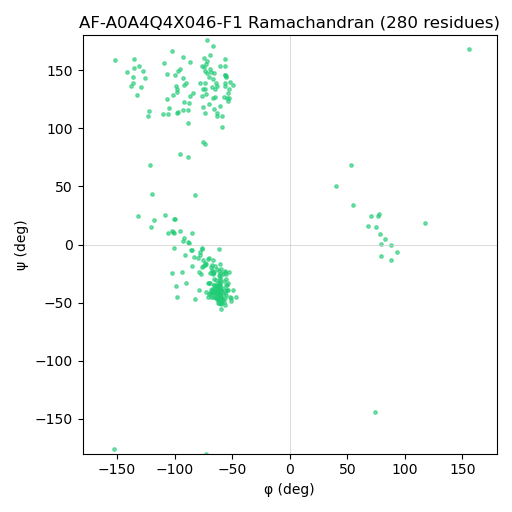100 0.669 1.00 96.00 234 ASP A C 1
ATOM 1853 O O . ASP A 1 234 ? -10.221 -18.020 1.825 1.00 96.00 234 ASP A O 1
ATOM 1857 N N . GLY A 1 235 ? -10.079 -17.163 -0.243 1.00 95.56 235 GLY A N 1
ATOM 1858 C CA . GLY A 1 235 ? -10.879 -15.963 0.009 1.00 95.56 235 GLY A CA 1
ATOM 1859 C C . GLY A 1 235 ? -10.135 -14.841 0.739 1.00 95.56 235 GLY A C 1
ATOM 1860 O O . GLY A 1 235 ? -10.762 -13.865 1.151 1.00 95.56 235 GLY A O 1
ATOM 1861 N N . TRP A 1 236 ? -8.818 -14.954 0.910 1.00 96.56 236 TRP A N 1
ATOM 1862 C CA . TRP A 1 236 ? -8.001 -13.924 1.551 1.00 96.56 236 TRP A CA 1
ATOM 1863 C C . TRP A 1 236 ? -7.375 -12.942 0.564 1.00 96.56 236 TRP A C 1
ATOM 1865 O O . TRP A 1 236 ? -7.024 -11.832 0.962 1.00 96.56 236 TRP A O 1
ATOM 1875 N N . GLY A 1 237 ? -7.207 -13.347 -0.693 1.00 97.75 237 GLY A N 1
ATOM 1876 C CA . GLY A 1 237 ? -6.919 -12.449 -1.803 1.00 97.75 237 GLY A CA 1
ATOM 1877 C C . GLY A 1 237 ? -8.204 -12.137 -2.561 1.00 97.75 237 GLY A C 1
ATOM 1878 O O . GLY A 1 237 ? -8.956 -13.044 -2.907 1.00 97.75 237 GLY A O 1
ATOM 1879 N N . GLU A 1 238 ? -8.460 -10.863 -2.833 1.00 97.75 238 GLU A N 1
ATOM 1880 C CA . GLU A 1 238 ? -9.658 -10.422 -3.541 1.00 97.75 238 GLU A CA 1
ATOM 1881 C C . GLU A 1 238 ? -9.329 -9.379 -4.600 1.00 97.75 238 GLU A C 1
ATOM 1883 O O . GLU A 1 238 ? -8.477 -8.524 -4.392 1.00 97.75 238 GLU A O 1
ATOM 1888 N N . TYR A 1 239 ? -10.032 -9.410 -5.727 1.00 98.00 239 TYR A N 1
ATOM 1889 C CA . TYR A 1 239 ? -9.917 -8.388 -6.763 1.00 98.00 239 TYR A CA 1
ATOM 1890 C C . TYR A 1 239 ? -11.045 -7.360 -6.639 1.00 98.00 239 TYR A C 1
ATOM 1892 O O . TYR A 1 239 ? -12.216 -7.736 -6.564 1.00 98.00 239 TYR A O 1
ATOM 1900 N N . LEU A 1 240 ? -10.703 -6.072 -6.714 1.00 98.19 240 LEU A N 1
ATOM 1901 C CA . LEU A 1 240 ? -11.656 -4.988 -6.955 1.00 98.19 240 LEU A CA 1
ATOM 1902 C C . LEU A 1 240 ? -11.212 -4.156 -8.161 1.00 98.19 240 LEU A C 1
ATOM 1904 O O . LEU A 1 240 ? -10.025 -3.916 -8.369 1.00 98.19 240 LEU A O 1
ATOM 1908 N N . TYR A 1 241 ? -12.177 -3.689 -8.955 1.00 97.31 241 TYR A N 1
ATOM 1909 C CA . TYR A 1 241 ? -11.894 -2.791 -10.079 1.00 97.31 241 TYR A CA 1
ATOM 1910 C C . TYR A 1 241 ? -11.472 -1.393 -9.601 1.00 97.31 241 TYR A C 1
ATOM 1912 O O . TYR A 1 241 ? -10.524 -0.815 -10.129 1.00 97.31 241 TYR A O 1
ATOM 1920 N N . ASP A 1 242 ? -12.167 -0.871 -8.588 1.00 97.75 242 ASP A N 1
ATOM 1921 C CA . ASP A 1 242 ? -11.848 0.366 -7.877 1.00 97.75 242 ASP A CA 1
ATOM 1922 C C . ASP A 1 242 ? -12.392 0.315 -6.435 1.00 97.75 242 ASP A C 1
ATOM 1924 O O . ASP A 1 242 ? -12.922 -0.710 -5.999 1.00 97.75 242 ASP A O 1
ATOM 1928 N N . LEU A 1 243 ? -12.242 1.410 -5.683 1.00 98.19 243 LEU A N 1
ATOM 1929 C CA . LEU A 1 243 ? -12.611 1.492 -4.266 1.00 98.19 243 LEU A CA 1
ATOM 1930 C C . LEU A 1 243 ? -13.890 2.307 -4.009 1.00 98.19 243 LEU A C 1
ATOM 1932 O O . LEU A 1 243 ? -14.211 2.603 -2.861 1.00 98.19 243 LEU A O 1
ATOM 1936 N N . THR A 1 244 ? -14.646 2.677 -5.047 1.00 97.88 244 THR A N 1
ATOM 1937 C CA . THR A 1 244 ? -15.820 3.569 -4.932 1.00 97.88 244 THR A CA 1
ATOM 1938 C C . THR A 1 244 ? -16.915 2.977 -4.037 1.00 97.88 244 THR A C 1
ATOM 1940 O O . THR A 1 244 ? -17.567 3.700 -3.279 1.00 97.88 244 THR A O 1
ATOM 1943 N N . ASN A 1 245 ? -17.091 1.654 -4.107 1.00 96.00 245 ASN A N 1
ATOM 1944 C CA . ASN A 1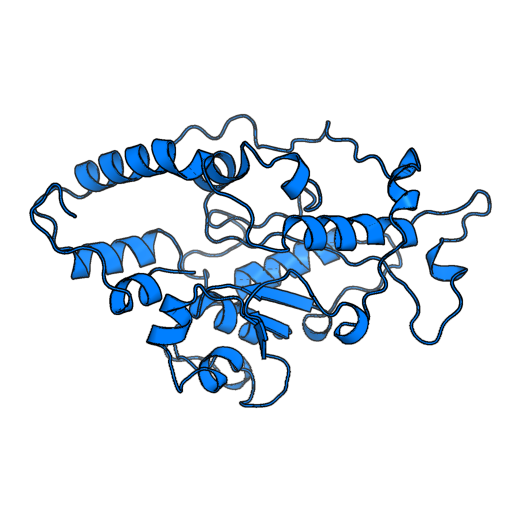 245 ? -18.101 0.890 -3.370 1.00 96.00 245 ASN A CA 1
ATOM 1945 C C . ASN A 1 245 ? -17.452 -0.151 -2.448 1.00 96.00 245 ASN A C 1
ATOM 1947 O O . ASN A 1 245 ? -17.872 -1.308 -2.419 1.00 96.00 245 ASN A O 1
ATOM 1951 N N . PHE A 1 246 ? -16.387 0.239 -1.744 1.00 98.19 246 PHE A N 1
ATOM 1952 C CA . PHE A 1 246 ? -15.669 -0.669 -0.856 1.00 98.19 246 PHE A CA 1
ATOM 1953 C C . PHE A 1 246 ? -16.606 -1.272 0.223 1.00 98.19 246 PHE A C 1
ATOM 1955 O O . PHE A 1 246 ? -17.305 -0.523 0.912 1.00 98.19 246 PHE A O 1
ATOM 1962 N N . PRO A 1 247 ? -16.665 -2.611 0.380 1.00 97.06 247 PRO A N 1
ATOM 1963 C CA . PRO A 1 247 ? -17.664 -3.266 1.223 1.00 97.06 247 PRO A CA 1
ATOM 1964 C C . PRO A 1 247 ? -17.194 -3.393 2.683 1.00 97.06 247 PRO A C 1
ATOM 1966 O O . PRO A 1 247 ? -16.842 -4.481 3.130 1.00 97.06 247 PRO A O 1
ATOM 1969 N N . TYR A 1 248 ? -17.205 -2.296 3.443 1.00 96.88 248 TYR A N 1
ATOM 1970 C CA . TYR A 1 248 ? -16.726 -2.239 4.839 1.00 96.88 248 TYR A CA 1
ATOM 1971 C C . TYR A 1 248 ? -17.230 -3.380 5.740 1.00 96.88 248 TYR A C 1
ATOM 1973 O O . TYR A 1 248 ? -16.439 -4.019 6.435 1.00 96.88 248 TYR A O 1
ATOM 1981 N N . GLU A 1 249 ? -18.527 -3.695 5.676 1.00 94.62 249 GLU A N 1
ATOM 1982 C CA . GLU A 1 249 ? -19.158 -4.734 6.504 1.00 94.62 249 GLU A CA 1
ATOM 1983 C C . GLU A 1 249 ? -18.554 -6.127 6.273 1.00 94.62 249 GLU A C 1
ATOM 1985 O O . GLU A 1 249 ? -18.416 -6.905 7.216 1.00 94.62 249 GLU A O 1
ATOM 1990 N N . LYS A 1 250 ? -18.103 -6.427 5.045 1.00 94.75 250 LYS A N 1
ATOM 1991 C CA . LYS A 1 250 ? -17.409 -7.686 4.715 1.00 94.75 250 LYS A CA 1
ATOM 1992 C C . LYS A 1 250 ? -16.118 -7.861 5.521 1.00 94.75 250 LYS A C 1
ATOM 1994 O O . LYS A 1 250 ? -15.684 -8.986 5.773 1.00 94.75 250 LYS A O 1
ATOM 1999 N N . TYR A 1 251 ? -15.495 -6.754 5.906 1.00 94.94 251 TYR A N 1
ATOM 2000 C CA . TYR A 1 251 ? -14.264 -6.721 6.688 1.00 94.94 251 TYR A CA 1
ATOM 2001 C C . TYR A 1 251 ? -14.524 -6.417 8.169 1.00 94.94 251 TYR A C 1
ATOM 2003 O O . TYR A 1 251 ? -13.580 -6.159 8.904 1.00 94.94 251 TYR A O 1
ATOM 2011 N N . GLY A 1 252 ? -15.787 -6.446 8.617 1.00 93.56 252 GLY A N 1
ATOM 2012 C CA . GLY A 1 252 ? -16.154 -6.152 10.004 1.00 93.56 252 GLY A CA 1
ATOM 2013 C C . GLY A 1 252 ? -15.948 -4.688 10.403 1.00 93.56 252 GLY A C 1
ATOM 2014 O O . GLY A 1 252 ? -15.924 -4.379 11.593 1.00 93.56 252 GLY A O 1
ATOM 2015 N N . MET A 1 253 ? -15.792 -3.788 9.428 1.00 95.12 253 MET A N 1
ATOM 2016 C CA . MET A 1 253 ? -15.567 -2.367 9.671 1.00 95.12 253 MET A CA 1
ATOM 2017 C C . MET A 1 253 ? -16.905 -1.643 9.817 1.00 95.12 253 MET A C 1
ATOM 2019 O O . MET A 1 253 ? -17.763 -1.722 8.938 1.00 95.12 253 MET A O 1
ATOM 2023 N N . VAL A 1 254 ? -17.057 -0.895 10.910 1.00 94.81 254 VAL A N 1
ATOM 2024 C CA . VAL A 1 254 ? -18.222 -0.037 11.158 1.00 94.81 254 VAL A CA 1
ATOM 2025 C C . VAL A 1 254 ? -17.781 1.416 11.049 1.00 94.81 254 VAL A C 1
ATOM 2027 O O . VAL A 1 254 ? -17.009 1.910 11.874 1.00 94.81 254 VAL A O 1
ATOM 2030 N N . ILE A 1 255 ? -18.268 2.097 10.016 1.00 95.00 255 ILE A N 1
ATOM 2031 C CA . ILE A 1 255 ? -17.897 3.480 9.717 1.00 95.00 255 ILE A CA 1
ATOM 2032 C C . ILE A 1 255 ? -18.818 4.428 10.496 1.00 95.00 255 ILE A C 1
ATOM 2034 O O . ILE A 1 255 ? -20.037 4.350 10.323 1.00 95.00 255 ILE A O 1
ATOM 2038 N N . PRO A 1 256 ? -18.277 5.321 11.349 1.00 93.62 256 PRO A N 1
ATOM 2039 C CA . PRO A 1 256 ? -19.071 6.361 12.000 1.00 93.62 256 PRO A CA 1
ATOM 2040 C C . PRO A 1 256 ? -19.813 7.227 10.979 1.00 93.62 256 PRO A C 1
ATOM 2042 O O . PRO A 1 256 ? -19.407 7.287 9.819 1.00 93.62 256 PRO A O 1
ATOM 2045 N N . PRO A 1 257 ? -20.878 7.936 11.362 1.00 91.94 257 PRO A N 1
ATOM 2046 C CA . PRO A 1 257 ? -21.587 8.818 10.442 1.00 91.94 257 PRO A CA 1
ATOM 2047 C C . PRO A 1 257 ? -20.778 10.126 10.218 1.00 91.94 257 PRO A C 1
ATOM 2049 O O . PRO A 1 257 ? -19.921 10.445 11.043 1.00 91.94 257 PRO A O 1
ATOM 2052 N N . PRO A 1 258 ? -20.902 10.848 9.083 1.00 91.75 258 PRO A N 1
ATOM 2053 C CA . PRO A 1 258 ? -20.006 11.974 8.742 1.00 91.75 258 PRO A CA 1
ATOM 2054 C C . PRO A 1 258 ? -19.999 13.120 9.756 1.00 91.75 258 PRO A C 1
ATOM 2056 O O . PRO A 1 258 ? -19.009 13.830 9.899 1.00 91.75 258 PRO A O 1
ATOM 2059 N N . GLU A 1 259 ? -21.078 13.266 10.514 1.00 91.88 259 GLU A N 1
ATOM 2060 C CA . GLU A 1 259 ? -21.291 14.329 11.489 1.00 91.88 259 GLU A CA 1
ATOM 2061 C C . GLU A 1 259 ? -20.249 14.313 12.614 1.00 91.88 259 GLU A C 1
ATOM 2063 O O . GLU A 1 259 ? -19.991 15.361 13.208 1.00 91.88 259 GLU A O 1
ATOM 2068 N N . VAL A 1 260 ? -19.604 13.167 12.878 1.00 89.56 260 VAL A N 1
ATOM 2069 C CA . VAL A 1 260 ? -18.546 13.069 13.898 1.00 89.56 260 VAL A CA 1
ATOM 2070 C C . VAL A 1 260 ? -17.358 13.983 13.596 1.00 89.56 260 VAL A C 1
ATOM 2072 O O . VAL A 1 260 ? -16.703 14.450 14.517 1.00 89.56 260 VAL A O 1
ATOM 2075 N N . GLU A 1 261 ? -17.095 14.308 12.327 1.00 87.06 261 GLU A N 1
ATOM 2076 C CA . GLU A 1 261 ? -16.002 15.213 11.937 1.00 87.06 261 GLU A CA 1
ATOM 2077 C C . GLU A 1 261 ? -16.203 16.650 12.439 1.00 87.06 261 GLU A C 1
ATOM 2079 O O . GLU A 1 261 ? -15.247 17.423 12.521 1.00 87.06 261 GLU A O 1
ATOM 2084 N N . SER A 1 262 ? -17.437 17.020 12.799 1.00 86.44 262 SER A N 1
ATOM 2085 C CA . SER A 1 262 ? -17.728 18.322 13.403 1.00 86.44 262 SER A CA 1
ATOM 2086 C C . SER A 1 262 ? -17.261 18.433 14.857 1.00 86.44 262 SER A C 1
ATOM 2088 O O . SER A 1 262 ? -17.117 19.552 15.360 1.00 86.44 262 SER A O 1
ATOM 2090 N N . ASP A 1 263 ? -16.988 17.304 15.521 1.00 82.88 263 ASP A N 1
ATOM 2091 C CA . ASP A 1 263 ? -16.475 17.294 16.883 1.00 82.88 263 ASP A CA 1
ATOM 2092 C C . ASP A 1 263 ? -15.056 17.899 16.919 1.00 82.88 263 ASP A C 1
ATOM 2094 O O . ASP A 1 263 ? -14.167 17.454 16.187 1.00 82.88 263 ASP A O 1
ATOM 2098 N N . PRO A 1 264 ? -14.788 18.910 17.767 1.00 81.94 264 PRO A N 1
ATOM 2099 C CA . PRO A 1 264 ? -13.460 19.505 17.883 1.00 81.94 264 PRO A CA 1
ATOM 2100 C C . PRO A 1 264 ? -12.345 18.502 18.207 1.00 81.94 264 PRO A C 1
ATOM 2102 O O . PRO A 1 264 ? -11.211 18.714 17.787 1.00 81.94 264 PRO A O 1
ATOM 2105 N N . THR A 1 265 ? -12.653 17.414 18.917 1.00 80.88 265 THR A N 1
ATOM 2106 C CA . THR A 1 265 ? -11.702 16.344 19.264 1.00 80.88 265 THR A CA 1
ATOM 2107 C C . THR A 1 265 ? -11.336 15.460 18.073 1.00 80.88 265 THR A C 1
ATOM 2109 O O . THR A 1 265 ? -10.311 14.782 18.100 1.00 80.88 265 THR A O 1
ATOM 2112 N N . MET A 1 266 ? -12.135 15.507 17.002 1.00 81.94 266 MET A N 1
ATOM 2113 C CA . MET A 1 266 ? -11.839 14.837 15.743 1.00 81.94 266 MET A CA 1
ATOM 2114 C C . MET A 1 266 ? -10.906 15.652 14.855 1.00 81.94 266 MET A C 1
ATOM 2116 O O . MET A 1 266 ? -10.418 15.113 13.871 1.00 81.94 266 MET A O 1
ATOM 2120 N N . LYS A 1 267 ? -10.614 16.920 15.147 1.00 69.31 267 LYS A N 1
ATOM 2121 C CA . LYS A 1 267 ? -9.662 17.682 14.332 1.00 69.31 267 LYS A CA 1
ATOM 2122 C C . LYS A 1 267 ? -8.239 17.233 14.654 1.00 69.31 267 LYS A C 1
ATOM 2124 O O . LYS A 1 267 ? -7.789 17.355 15.790 1.00 69.31 267 LYS A O 1
ATOM 2129 N N . GLU A 1 268 ? -7.534 16.702 13.658 1.00 61.81 268 GLU A N 1
ATOM 2130 C CA . GLU A 1 268 ? -6.125 16.339 13.811 1.00 61.81 268 GLU A CA 1
ATOM 2131 C C . GLU A 1 268 ? -5.284 17.599 14.058 1.00 61.81 268 GLU A C 1
ATOM 2133 O O . GLU A 1 268 ? -5.418 18.606 13.361 1.00 61.81 268 GLU A O 1
ATOM 2138 N N . ASN A 1 269 ? -4.386 17.549 15.046 1.00 49.97 269 ASN A N 1
ATOM 2139 C CA . ASN A 1 269 ? -3.350 18.568 15.202 1.00 49.97 269 ASN A CA 1
ATOM 2140 C C . ASN A 1 269 ? -2.292 18.356 14.109 1.00 49.97 269 ASN A C 1
ATOM 2142 O O . ASN A 1 269 ? -1.286 17.678 14.319 1.00 49.97 269 ASN A O 1
ATOM 2146 N N . VAL A 1 270 ? -2.532 18.952 12.942 1.00 47.00 270 VAL A N 1
ATOM 2147 C CA . VAL A 1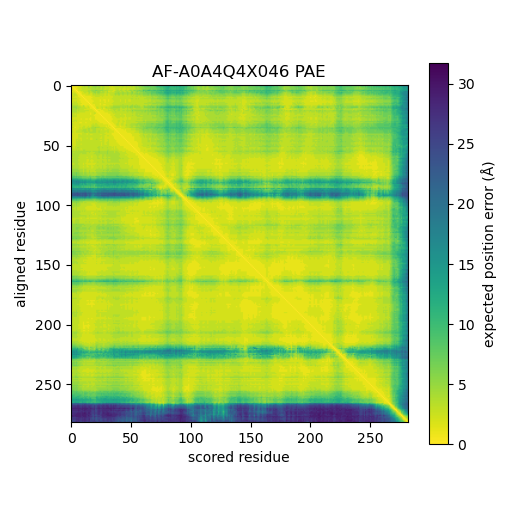 270 ? -1.655 18.941 11.756 1.00 47.00 270 VAL A CA 1
ATOM 2148 C C . VAL A 1 270 ? -0.267 19.577 11.980 1.00 47.00 270 VAL A C 1
ATOM 2150 O O . VAL A 1 270 ? 0.601 19.479 11.116 1.00 47.00 270 VAL A O 1
ATOM 2153 N N . ASP A 1 271 ? -0.002 20.146 13.161 1.00 41.12 271 ASP A N 1
ATOM 2154 C CA . ASP A 1 271 ? 1.283 20.758 13.537 1.00 41.12 271 ASP A CA 1
ATOM 2155 C C . ASP A 1 271 ? 2.437 19.754 13.738 1.00 41.12 271 ASP A C 1
ATOM 2157 O O . ASP A 1 271 ? 3.601 20.149 13.826 1.00 41.12 271 ASP A O 1
ATOM 2161 N N . LYS A 1 272 ? 2.168 18.443 13.798 1.00 42.97 272 LYS A N 1
ATOM 2162 C CA . LYS A 1 272 ? 3.219 17.417 13.919 1.00 42.97 272 LYS A CA 1
ATOM 2163 C C . LYS A 1 272 ? 3.619 16.849 12.556 1.00 42.97 272 LYS A C 1
ATOM 2165 O O . LYS A 1 272 ? 3.257 15.733 12.207 1.00 42.97 272 LYS A O 1
ATOM 2170 N N . GLY A 1 273 ? 4.425 17.618 11.819 1.00 50.22 273 GLY A N 1
ATOM 2171 C CA . GLY A 1 273 ? 5.351 17.107 10.798 1.00 50.22 273 GLY A CA 1
ATOM 2172 C C . GLY A 1 273 ? 4.723 16.195 9.742 1.00 50.22 273 GLY A C 1
ATOM 2173 O O . GLY A 1 273 ? 5.024 15.004 9.684 1.00 50.22 273 GLY A O 1
ATOM 2174 N N . ILE A 1 274 ? 3.875 16.760 8.880 1.00 50.66 274 ILE A N 1
ATOM 2175 C CA . ILE A 1 274 ? 3.268 16.038 7.747 1.00 50.66 274 ILE A CA 1
ATOM 2176 C C . ILE A 1 274 ? 4.318 15.665 6.687 1.00 50.66 274 ILE A C 1
ATOM 2178 O O . ILE A 1 274 ? 4.132 14.712 5.928 1.00 50.66 274 ILE A O 1
ATOM 2182 N N . VAL A 1 275 ? 5.447 16.373 6.665 1.00 43.50 275 VAL A N 1
ATOM 2183 C CA . VAL A 1 275 ? 6.568 16.149 5.756 1.00 43.50 275 VAL A CA 1
ATOM 2184 C C . VAL A 1 275 ? 7.847 16.290 6.573 1.00 43.50 275 VAL A C 1
ATOM 2186 O O . VAL A 1 275 ? 7.958 17.215 7.375 1.00 43.50 275 VAL A O 1
ATOM 2189 N N . ALA A 1 276 ? 8.810 15.388 6.385 1.00 40.97 276 ALA A N 1
ATOM 2190 C CA . ALA A 1 276 ? 10.169 15.635 6.845 1.00 40.97 276 ALA A CA 1
ATOM 2191 C C . ALA A 1 276 ? 10.667 16.915 6.156 1.00 40.97 276 ALA A C 1
ATOM 2193 O O . ALA A 1 276 ? 11.002 16.898 4.970 1.00 40.97 276 ALA A O 1
ATOM 2194 N N . GLU A 1 277 ? 10.656 18.040 6.868 1.00 34.81 277 GLU A N 1
ATOM 2195 C CA . GLU A 1 277 ? 11.373 19.231 6.436 1.00 34.81 277 GLU A CA 1
ATOM 2196 C C . GLU A 1 277 ? 12.855 18.845 6.315 1.00 34.81 277 GLU A C 1
ATOM 2198 O O . GLU A 1 277 ? 13.504 18.537 7.313 1.00 34.81 277 GLU A O 1
ATOM 2203 N N . GLY A 1 278 ? 13.379 18.801 5.085 1.00 38.75 278 GLY A N 1
ATOM 2204 C CA . GLY A 1 278 ? 14.823 18.704 4.846 1.00 38.75 278 GLY A CA 1
ATOM 2205 C C . GLY A 1 278 ? 15.361 17.463 4.128 1.00 38.75 278 GLY A C 1
ATOM 2206 O O . GLY A 1 278 ? 16.563 17.228 4.200 1.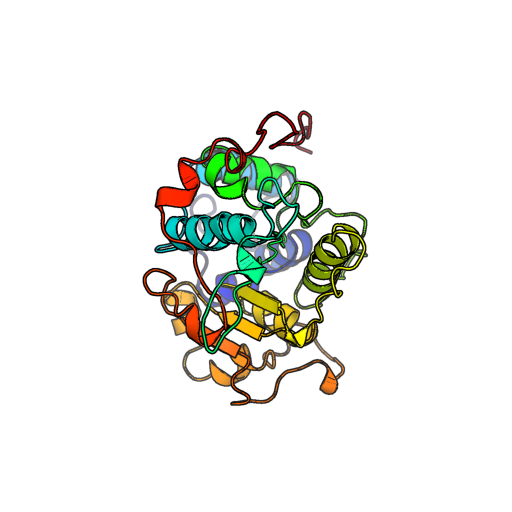00 38.75 278 GLY A O 1
ATOM 2207 N N . ALA A 1 279 ? 14.554 16.679 3.405 1.00 36.00 279 ALA A N 1
ATOM 2208 C CA . ALA A 1 279 ? 15.125 15.692 2.481 1.00 36.00 279 ALA A CA 1
ATOM 2209 C C . ALA A 1 279 ? 15.665 16.399 1.221 1.00 36.00 279 ALA A C 1
ATOM 2211 O O . ALA A 1 279 ? 14.945 16.579 0.237 1.00 36.00 279 ALA A O 1
ATOM 2212 N N . GLU A 1 280 ? 16.926 16.839 1.265 1.00 28.53 280 GLU A N 1
ATOM 2213 C CA . GLU A 1 280 ? 17.669 17.208 0.059 1.00 28.53 280 GLU A CA 1
ATOM 2214 C C . GLU A 1 280 ? 17.627 16.035 -0.928 1.00 28.53 280 GLU A C 1
ATOM 2216 O O . GLU A 1 280 ? 17.855 14.879 -0.566 1.00 28.53 280 GLU A O 1
ATOM 2221 N N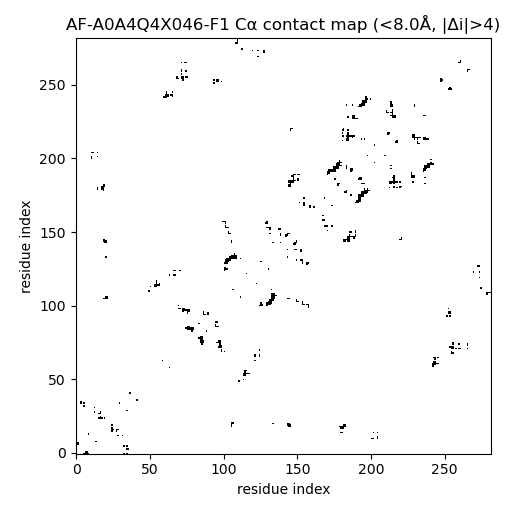 . CYS A 1 281 ? 17.271 16.338 -2.176 1.00 28.19 281 CYS A N 1
ATOM 2222 C CA . CYS A 1 281 ? 17.294 15.374 -3.265 1.00 28.19 281 CYS A CA 1
ATOM 2223 C C . CYS A 1 281 ? 18.742 14.922 -3.482 1.00 28.19 281 CYS A C 1
ATOM 2225 O O . CYS A 1 281 ? 19.555 15.713 -3.960 1.00 28.19 281 CYS A O 1
ATOM 2227 N N . VAL A 1 282 ? 19.045 13.667 -3.150 1.00 33.22 282 VAL A N 1
ATOM 2228 C CA . VAL A 1 282 ? 20.250 12.967 -3.614 1.00 33.22 282 VAL A CA 1
ATOM 2229 C C . VAL A 1 282 ? 19.819 11.830 -4.522 1.00 33.22 282 VAL A C 1
ATOM 2231 O O . VAL A 1 282 ? 18.965 11.025 -4.081 1.00 33.22 282 VAL A O 1
#

Sequence (282 aa):
MEKYDRPSLPWSIKAKLQGRPGPEANRLFHDWAKLPIPEDQYMAEYNSLQQQHFPNAKPLPGVERLLGDLGRTRWWDLKNADGVRNGETAEGATKPHRVHIALATSSHAGNFAVKTKNWTELFSVFETDRRVLGDDKRIQPGRGKPLPDIYLLALKTINDGLEPGEKPITPEECLVFEDSVPGVEAGRRAGMRVVWVPHPMLKKEYEGREEEILAGRMGEAGEVDMHQLGEIGDGWGEYLYDLTNFPYEKYGMVIPPPEVESDPTMKENVDKGIVAEGAECV

Secondary structure (DSSP, 8-state):
-GGGT-----HHHHHHHTTS-HHHHHHHHHHHH--SS-HHHHHHHHHHHHHHHGGG--PPTTHHHHHHHHHHGGGGG-B-TTS-BTTTS--SSS--------EE-SS-HHHHHHHHTT-TTTTTTS-GGGEE-TT-TTSPTT--TTSTHHHHHHHHHHHHTSPTTPPPPPGGG-EEEESSHHHHHHHHHTT-EEEE---HHHHHHTTT-HHHHHTT-S-TTSS--GGGSPPTTSSSEEE-S-STT--GGGGT--PPPGGGGGSGGGS--TTS-SS-TT----

Mean predicted aligned error: 5.68 Å

pLDDT: mean 89.93, std 13.0, range [28.19, 98.75]

Solvent-accessible surface area (backbone atoms only — not comparable to full-atom values): 16323 Å² total; per-residue (Å²): 83,70,96,71,82,37,74,77,87,49,61,87,52,50,59,71,36,43,51,36,38,62,73,62,27,49,50,56,46,49,72,70,62,66,65,99,63,58,68,69,61,49,51,54,53,51,51,52,51,45,70,70,49,33,57,71,57,73,81,59,66,27,45,67,59,49,48,52,46,43,48,45,12,53,55,27,67,44,54,50,97,86,65,52,33,50,27,78,73,56,86,67,94,70,70,46,51,57,61,88,60,55,38,68,41,54,46,35,68,58,60,43,51,46,43,38,66,83,39,55,75,74,52,53,65,37,45,69,79,18,53,38,42,50,67,42,82,88,55,56,91,90,39,49,41,32,40,24,50,51,57,50,48,24,51,46,36,49,50,76,68,55,60,94,88,60,79,75,78,52,43,76,79,37,77,41,80,30,56,25,65,27,35,34,20,8,31,23,42,43,50,24,26,29,41,38,44,36,56,71,64,54,51,58,76,43,67,96,42,56,56,40,40,44,10,25,62,74,53,78,70,56,92,67,70,69,86,40,38,47,54,72,85,70,73,45,35,42,82,40,86,63,40,71,78,62,65,44,66,84,72,69,48,51,66,60,66,79,71,57,65,73,40,76,86,60,57,76,77,74,86,72,59,88,57,80,88,76,70,73,88,125

Nearest PDB structures (foldseek):
  3l5k-assembly1_A  TM=8.428E-01  e=2.105E-09  Homo sapiens
  3qxg-assembly1_B  TM=6.468E-01  e=7.980E-04  Bacteroides thetaiotaomicron
  3quc-assembly1_A  TM=6.631E-01  e=3.536E-03  Bacteroides thetaiotaomicron
  3e58-assembly1_A  TM=6.475E-01  e=3.736E-03  Streptococcus thermophilus LMG 18311
  3s6j-assembly3_C  TM=6.397E-01  e=1.566E-02  Pseudomonas syringae pv. tomato

Radius of gyration: 20.3 Å; Cα contacts (8 Å, |Δi|>4): 402; chains: 1; bounding box: 51×43×63 Å

Foldseek 3Di:
DVVQVFDDDDLVLVQLLPQDAPVVSVVSCCVPRVGPDDPVVVVVVVVVVLLVPLLVADDFAQLLVVLLQLLQLVQQQDADPVRDGVQNPDDDPQRRHHDQDAAQESADQVSVCSNCVVPLVSCVSHPPLLYQYNPPPQQDPPCGFLAQSSVLVSLVSRQVPDDPPDDRDAQDLDEAEEAHLRVLLNSLLSVHFYEHAHDVVNCVVCPPCQQCSQQSNPCSVPDDDCVSTHDRPPNRRHYDPGNNCPDQVVSSHDGDDSCSCVDPVSDDPPVPPSGPPDPDDD